Protein AF-A0A2U1NMM9-F1 (afdb_monomer_lite)

Foldseek 3Di:
DVVLLLVLVVVQVVVVQADLLRGHPVSLVSSQVVCCVVVVDNDDSVNSVVVVVVVVVVLVVVVCLVVVDPPPFWDQDPVLQAIGGDPVSVVVVCVVPVVCVCRRPDRDPCNVSCCVSPVVSVVVVVVVVVLVVVVVVPDQDQDDLVNLLVLLVVLPDDPVVSVVLSVLCVVPVPLVSVLVSDDSVCNVVSSVVVSVVVD

Radius of gyration: 22.59 Å; chains: 1; bounding box: 40×55×58 Å

Organism: Artemisia annua (NCBI:txid35608)

Structure (mmCIF, N/CA/C/O backbone):
data_AF-A0A2U1NMM9-F1
#
_entry.id   AF-A0A2U1NMM9-F1
#
loop_
_atom_site.group_PDB
_atom_site.id
_atom_site.type_symbol
_atom_site.label_atom_id
_atom_site.label_alt_id
_atom_site.label_comp_id
_atom_site.label_asym_id
_atom_site.label_entity_id
_atom_site.label_seq_id
_atom_site.pdbx_PDB_ins_code
_atom_site.Cartn_x
_atom_site.Cartn_y
_atom_site.Cartn_z
_atom_site.occupancy
_atom_site.B_iso_or_equiv
_atom_site.auth_seq_id
_atom_site.auth_comp_id
_atom_site.auth_asym_id
_atom_site.auth_atom_id
_atom_site.pdbx_PDB_model_num
ATOM 1 N N . MET A 1 1 ? -4.379 -3.664 17.155 1.00 87.12 1 MET A N 1
ATOM 2 C CA . MET A 1 1 ? -4.529 -2.438 16.342 1.00 87.12 1 MET A CA 1
ATOM 3 C C . MET A 1 1 ? -4.459 -2.781 14.863 1.00 87.12 1 MET A C 1
ATOM 5 O O . MET A 1 1 ? -5.441 -2.532 14.189 1.00 87.12 1 MET A O 1
ATOM 9 N N . ASP A 1 2 ? -3.388 -3.427 14.391 1.00 90.38 2 ASP A N 1
ATOM 10 C CA . ASP A 1 2 ? -3.210 -3.751 12.960 1.00 90.38 2 ASP A CA 1
ATOM 11 C C . ASP A 1 2 ? -4.286 -4.649 12.372 1.00 90.38 2 ASP A C 1
ATOM 13 O O . ASP A 1 2 ? -4.788 -4.321 11.312 1.00 90.38 2 ASP A O 1
ATOM 17 N N . VAL A 1 3 ? -4.679 -5.717 13.074 1.00 89.81 3 VAL A N 1
ATOM 18 C CA . VAL A 1 3 ? -5.766 -6.615 12.637 1.00 89.81 3 VAL A CA 1
ATOM 19 C C . VAL A 1 3 ? -7.026 -5.811 12.309 1.00 89.81 3 VAL A C 1
ATOM 21 O O . VAL A 1 3 ? -7.570 -5.893 11.215 1.00 89.81 3 VAL A O 1
ATOM 24 N N . GLU A 1 4 ? -7.445 -4.946 13.235 1.00 92.75 4 GLU A N 1
ATOM 25 C CA . GLU A 1 4 ? -8.624 -4.105 13.035 1.00 92.75 4 GLU A CA 1
ATOM 26 C C . GLU A 1 4 ? -8.398 -3.048 11.947 1.00 92.75 4 GLU A C 1
ATOM 28 O O . GLU A 1 4 ? -9.291 -2.772 11.155 1.00 92.75 4 GLU A O 1
ATOM 33 N N . PHE A 1 5 ? -7.198 -2.471 11.857 1.00 94.75 5 PHE A N 1
ATOM 34 C CA . PHE A 1 5 ? -6.887 -1.502 10.810 1.00 94.75 5 PHE A CA 1
ATOM 35 C C . PHE A 1 5 ? -6.931 -2.137 9.412 1.00 94.75 5 PHE A C 1
ATOM 37 O O . PHE A 1 5 ? -7.534 -1.568 8.506 1.00 94.75 5 PHE A O 1
ATOM 44 N N . ILE A 1 6 ? -6.363 -3.332 9.248 1.00 94.00 6 ILE A N 1
ATOM 45 C CA . ILE A 1 6 ? -6.370 -4.099 7.999 1.00 94.00 6 ILE A CA 1
ATOM 46 C C . ILE A 1 6 ? -7.795 -4.504 7.626 1.00 94.00 6 ILE A C 1
ATOM 48 O O . ILE A 1 6 ? -8.209 -4.259 6.493 1.00 94.00 6 ILE A O 1
ATOM 52 N N . ARG A 1 7 ? -8.588 -4.977 8.595 1.00 94.69 7 ARG A N 1
ATOM 53 C CA . ARG A 1 7 ? -10.017 -5.250 8.401 1.00 94.69 7 ARG A CA 1
ATOM 54 C C . ARG A 1 7 ? -10.757 -4.036 7.834 1.00 94.69 7 ARG A C 1
ATOM 56 O O . ARG A 1 7 ? -11.479 -4.157 6.848 1.00 94.69 7 ARG A O 1
ATOM 63 N N . VAL A 1 8 ? -10.577 -2.852 8.425 1.00 95.69 8 VAL A N 1
ATOM 64 C CA . VAL A 1 8 ? -11.260 -1.636 7.949 1.00 95.69 8 VAL A CA 1
ATOM 65 C C . VAL A 1 8 ? -10.715 -1.174 6.589 1.00 95.69 8 VAL A C 1
ATOM 67 O O . VAL A 1 8 ? -11.484 -0.679 5.769 1.00 95.69 8 VAL A O 1
ATOM 70 N N . MET A 1 9 ? -9.429 -1.388 6.292 1.00 94.38 9 MET A N 1
ATOM 71 C CA . MET A 1 9 ? -8.866 -1.129 4.959 1.00 94.38 9 MET A CA 1
ATOM 72 C C . MET A 1 9 ? -9.513 -1.994 3.869 1.00 94.38 9 MET A C 1
ATOM 74 O O . MET A 1 9 ? -9.824 -1.467 2.800 1.00 94.38 9 MET A O 1
ATOM 78 N N . ILE A 1 10 ? -9.739 -3.287 4.130 1.00 93.25 10 ILE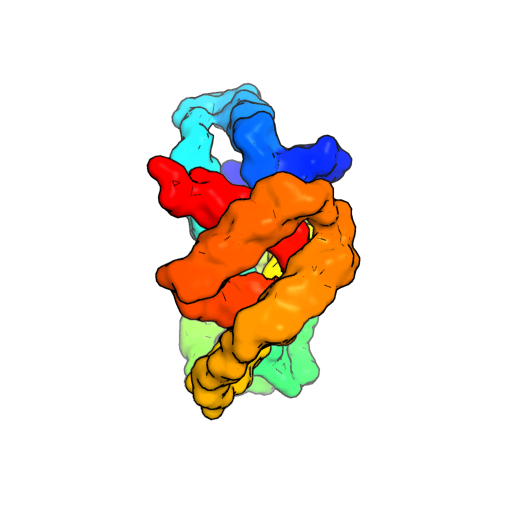 A N 1
ATOM 79 C CA . ILE A 1 10 ? -10.464 -4.185 3.215 1.00 93.25 10 ILE A CA 1
ATOM 80 C C . ILE A 1 10 ? -11.889 -3.664 2.993 1.00 93.25 10 ILE A C 1
ATOM 82 O O . ILE A 1 10 ? -12.291 -3.450 1.854 1.00 93.25 10 ILE A O 1
ATOM 86 N N . LEU A 1 11 ? -12.611 -3.319 4.065 1.00 94.44 11 LEU A N 1
ATOM 87 C CA . LEU A 1 11 ? -13.971 -2.779 3.948 1.00 94.44 11 LEU A CA 1
ATOM 88 C C . LEU A 1 11 ? -14.039 -1.498 3.107 1.00 94.44 11 LEU A C 1
ATOM 90 O O . LEU A 1 11 ? -14.966 -1.320 2.319 1.00 94.44 11 LEU A O 1
ATOM 94 N N . GLU A 1 12 ? -13.086 -0.579 3.267 1.00 90.88 12 GLU A N 1
ATOM 95 C CA . GLU A 1 12 ? -13.053 0.644 2.460 1.00 90.88 12 GLU A CA 1
ATOM 96 C C . GLU A 1 12 ? -12.640 0.373 1.007 1.00 90.88 12 GLU A C 1
ATOM 98 O O . GLU A 1 12 ? -13.158 1.025 0.098 1.00 90.88 12 GLU A O 1
ATOM 103 N N . LYS A 1 13 ? -11.765 -0.609 0.761 1.00 89.19 13 LYS A N 1
ATOM 104 C CA . LYS A 1 13 ? -11.466 -1.086 -0.596 1.00 89.19 13 LYS A CA 1
ATOM 105 C C . LYS A 1 13 ? -12.730 -1.638 -1.263 1.00 89.19 13 LYS A C 1
ATOM 107 O O . LYS A 1 13 ? -13.015 -1.238 -2.388 1.00 89.19 13 LYS A O 1
ATOM 112 N N . ASP A 1 14 ? -13.496 -2.480 -0.574 1.00 90.06 14 ASP A N 1
ATOM 113 C CA . ASP A 1 14 ? -14.711 -3.111 -1.112 1.00 90.06 14 ASP A CA 1
ATOM 114 C C . ASP A 1 14 ? -15.823 -2.096 -1.403 1.00 90.06 14 ASP A C 1
ATOM 116 O O . ASP A 1 14 ? -16.623 -2.276 -2.319 1.00 90.06 14 ASP A O 1
ATOM 120 N N . LYS A 1 15 ? -15.834 -0.972 -0.679 1.00 87.94 15 LYS A N 1
ATOM 121 C CA . LYS A 1 15 ? -16.697 0.187 -0.966 1.00 87.94 15 LYS A CA 1
ATOM 122 C C . LYS A 1 15 ? -16.221 1.041 -2.149 1.00 87.94 15 LYS A C 1
ATOM 124 O O . LYS A 1 15 ? -16.856 2.044 -2.457 1.00 87.94 15 LYS A O 1
ATOM 129 N N . GLY A 1 16 ? -15.096 0.705 -2.781 1.00 79.25 16 GLY A N 1
ATOM 130 C CA . GLY A 1 16 ? -14.511 1.481 -3.877 1.00 79.25 16 GLY A CA 1
ATOM 131 C C . GLY A 1 16 ? -13.728 2.719 -3.427 1.00 79.25 16 GLY A C 1
ATOM 132 O O . GLY A 1 16 ? -13.307 3.518 -4.259 1.00 79.25 16 GLY A O 1
ATOM 133 N N . ASN A 1 17 ? -13.457 2.878 -2.128 1.00 80.94 17 ASN A N 1
ATOM 134 C CA . ASN A 1 17 ? -12.704 4.019 -1.593 1.00 80.94 17 ASN A CA 1
ATOM 135 C C . ASN A 1 17 ? -11.179 3.842 -1.707 1.00 80.94 17 ASN A C 1
ATOM 137 O O . ASN A 1 17 ? -10.405 4.505 -1.006 1.00 80.94 17 ASN A O 1
ATOM 141 N N . ARG A 1 18 ? -10.734 2.967 -2.611 1.00 79.81 18 ARG A N 1
ATOM 142 C CA . ARG A 1 18 ? -9.335 2.780 -2.979 1.00 79.81 18 ARG A CA 1
ATOM 143 C C . ARG A 1 18 ? -9.184 2.892 -4.493 1.00 79.81 18 ARG A C 1
ATOM 145 O O . ARG A 1 18 ? -9.629 2.020 -5.229 1.00 79.81 18 ARG A O 1
ATOM 152 N N . ILE A 1 19 ? -8.532 3.962 -4.936 1.00 65.31 19 ILE A N 1
ATOM 153 C CA . ILE A 1 19 ? -8.370 4.332 -6.344 1.00 65.31 19 ILE A CA 1
ATOM 154 C C . ILE A 1 19 ? -6.876 4.307 -6.668 1.00 65.31 19 ILE A C 1
ATOM 156 O O . ILE A 1 19 ? -6.080 4.880 -5.924 1.00 65.31 19 ILE A O 1
ATOM 160 N N . CYS A 1 20 ? -6.488 3.617 -7.744 1.00 65.38 20 CYS A N 1
ATOM 161 C CA . CYS A 1 20 ? -5.090 3.501 -8.190 1.00 65.38 20 CYS A CA 1
ATOM 162 C C . CYS A 1 20 ? -4.118 3.129 -7.050 1.00 65.38 20 CYS A C 1
ATOM 164 O O . CYS A 1 20 ? -3.088 3.767 -6.843 1.00 65.38 20 CYS A O 1
ATOM 166 N N . GLY A 1 21 ? -4.497 2.141 -6.234 1.00 68.00 21 GLY A N 1
ATOM 167 C CA . GLY A 1 21 ? -3.691 1.670 -5.103 1.00 68.00 21 GLY A CA 1
ATOM 168 C C . GLY A 1 21 ? -3.707 2.563 -3.852 1.00 68.00 21 GLY A C 1
ATOM 169 O O . GLY A 1 21 ? -3.194 2.163 -2.803 1.00 68.00 21 GLY A O 1
ATOM 170 N N . THR A 1 22 ? -4.361 3.728 -3.901 1.00 73.06 22 THR A N 1
ATOM 171 C CA . THR A 1 22 ? -4.385 4.719 -2.815 1.00 73.06 22 THR A CA 1
ATOM 172 C C . THR A 1 22 ? -5.777 4.873 -2.204 1.00 73.06 22 THR A C 1
ATOM 174 O O . THR A 1 22 ? -6.786 4.930 -2.901 1.00 73.06 22 THR A O 1
ATOM 177 N N . PHE A 1 23 ? -5.845 4.953 -0.874 1.00 80.56 23 PHE A N 1
ATOM 178 C CA . PHE A 1 23 ? -7.093 5.205 -0.152 1.00 80.56 23 PHE A CA 1
ATOM 179 C C . PHE A 1 23 ? -7.519 6.674 -0.250 1.00 80.56 23 PHE A C 1
ATOM 181 O O . PHE A 1 23 ? -6.707 7.576 -0.030 1.00 80.56 23 PHE A O 1
ATOM 188 N N . THR A 1 24 ? -8.798 6.911 -0.553 1.00 76.00 24 THR A N 1
ATOM 189 C CA . THR A 1 24 ? -9.350 8.258 -0.757 1.00 76.00 24 THR A CA 1
ATOM 190 C C . THR A 1 24 ? -9.419 9.064 0.533 1.00 76.00 24 THR A C 1
ATOM 192 O O . THR A 1 24 ? -9.260 8.554 1.649 1.00 76.00 24 THR A O 1
ATOM 195 N N . SER A 1 25 ? -9.721 10.359 0.393 1.00 79.62 25 SER A N 1
ATOM 196 C CA . SER A 1 25 ? -9.847 11.209 1.564 1.00 79.62 25 SER 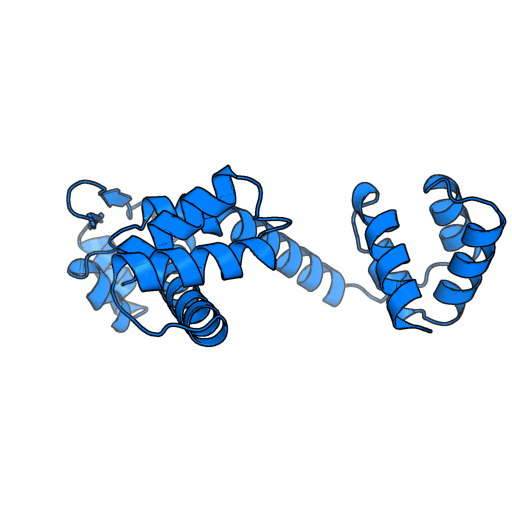A CA 1
ATOM 197 C C . SER A 1 25 ? -10.951 10.765 2.524 1.00 79.62 25 SER A C 1
ATOM 199 O O . SER A 1 25 ? -10.744 10.808 3.742 1.00 79.62 25 SER A O 1
ATOM 201 N N . GLN A 1 26 ? -12.062 10.295 1.952 1.00 80.81 26 GLN A N 1
ATOM 202 C CA . GLN A 1 26 ? -13.203 9.726 2.658 1.00 80.81 26 GLN A CA 1
ATOM 203 C C . GLN A 1 26 ? -12.835 8.418 3.361 1.00 80.81 26 GLN A C 1
ATOM 205 O O . GLN A 1 26 ? -13.184 8.243 4.525 1.00 80.81 26 GLN A O 1
ATOM 210 N N . ALA A 1 27 ? -12.066 7.547 2.699 1.00 87.06 27 ALA A N 1
ATOM 211 C CA . ALA A 1 27 ? -11.626 6.276 3.270 1.00 87.06 27 ALA A CA 1
ATOM 212 C C . ALA A 1 27 ? -10.945 6.478 4.629 1.00 87.06 27 ALA A C 1
ATOM 214 O O . ALA A 1 27 ? -11.290 5.843 5.619 1.00 87.06 27 ALA A O 1
ATOM 215 N N . TYR A 1 28 ? -9.988 7.408 4.700 1.00 90.19 28 TYR A N 1
ATOM 216 C CA . TYR A 1 28 ? -9.269 7.681 5.946 1.00 90.19 28 TYR A CA 1
ATOM 217 C C . TYR A 1 28 ? -10.158 8.305 7.023 1.00 90.19 28 TYR A C 1
ATOM 219 O O . TYR A 1 28 ? -9.914 8.060 8.201 1.00 90.19 28 TYR A O 1
ATOM 227 N N . ALA A 1 29 ? -11.156 9.113 6.651 1.00 89.38 29 ALA A N 1
ATOM 228 C CA . ALA A 1 29 ? -12.113 9.647 7.617 1.00 89.38 29 ALA A CA 1
ATOM 229 C C . ALA A 1 29 ? -12.922 8.503 8.251 1.00 89.38 29 ALA A C 1
ATOM 231 O O . ALA A 1 29 ? -12.939 8.382 9.476 1.00 89.38 29 ALA A O 1
ATOM 232 N N . ASN A 1 30 ? -13.457 7.606 7.416 1.00 94.44 30 ASN A N 1
ATOM 233 C CA . ASN A 1 30 ? -14.188 6.413 7.846 1.00 94.44 30 ASN A CA 1
ATOM 234 C C . ASN A 1 30 ? -13.315 5.499 8.721 1.00 94.44 30 ASN A C 1
ATOM 236 O O . ASN A 1 30 ? -13.743 5.052 9.781 1.00 94.44 30 ASN A O 1
ATOM 240 N N . MET A 1 31 ? -12.065 5.255 8.310 1.00 97.06 31 MET A N 1
ATOM 241 C CA . MET A 1 31 ? -11.116 4.435 9.068 1.00 97.06 31 MET A CA 1
ATOM 242 C C . MET A 1 31 ? -10.822 5.015 10.451 1.00 97.06 31 MET A C 1
ATOM 244 O O . MET A 1 31 ? -10.798 4.279 11.434 1.00 97.06 31 MET A O 1
ATOM 248 N N . VAL A 1 32 ? -10.587 6.328 10.543 1.00 97.06 32 VAL A N 1
ATOM 249 C CA . VAL A 1 32 ? -10.320 6.998 11.824 1.00 97.06 32 VAL A CA 1
ATOM 250 C C . VAL A 1 32 ? -11.529 6.896 12.746 1.00 97.06 32 VAL A C 1
ATOM 252 O O . VAL A 1 32 ? -11.363 6.576 13.924 1.00 97.06 32 VAL A O 1
ATOM 255 N N . GLU A 1 33 ? -12.725 7.161 12.225 1.00 96.88 33 GLU A N 1
ATOM 256 C CA . GLU A 1 33 ? -13.965 7.068 12.991 1.00 96.88 33 GLU A CA 1
ATOM 257 C C . GLU A 1 33 ? -14.178 5.648 13.526 1.00 96.88 33 GLU A C 1
ATOM 259 O O . GLU A 1 33 ? -14.323 5.461 14.736 1.00 96.88 33 GLU A O 1
ATOM 264 N N . GLU A 1 34 ? -14.104 4.645 12.650 1.00 96.62 34 GLU A N 1
ATOM 265 C CA . GLU A 1 34 ? -14.340 3.247 13.007 1.00 96.62 34 GLU A CA 1
ATOM 266 C C . GLU A 1 34 ? -13.299 2.730 14.005 1.00 96.62 34 GLU A C 1
ATOM 268 O O . GLU A 1 34 ? -13.651 2.136 15.025 1.00 96.62 34 GLU A O 1
ATOM 273 N N . LEU A 1 35 ? -12.012 3.016 13.790 1.00 96.62 35 LEU A N 1
ATOM 274 C CA . LEU A 1 35 ? -10.960 2.570 14.703 1.00 96.62 35 LEU A CA 1
ATOM 275 C C . LEU A 1 35 ? -11.058 3.243 16.071 1.00 96.62 35 LEU A C 1
ATOM 277 O O . LEU A 1 35 ? -10.856 2.585 17.092 1.00 96.62 35 LEU A O 1
ATOM 281 N N . ASN A 1 36 ? -11.396 4.531 16.126 1.00 97.12 36 ASN A N 1
ATOM 282 C CA . ASN A 1 36 ? -11.609 5.215 17.400 1.00 97.12 36 ASN A CA 1
ATOM 283 C C . ASN A 1 36 ? -12.855 4.684 18.118 1.00 97.12 36 ASN A C 1
ATOM 285 O O . ASN A 1 36 ? -12.840 4.521 19.341 1.00 97.12 36 ASN A O 1
ATOM 289 N N . ARG A 1 37 ? -13.911 4.349 17.369 1.00 96.31 37 ARG A N 1
ATOM 290 C CA . ARG A 1 37 ? -15.143 3.755 17.897 1.00 96.31 37 ARG A CA 1
ATOM 291 C C . ARG A 1 37 ? -14.897 2.368 18.488 1.00 96.31 37 ARG A C 1
ATOM 293 O O . ARG A 1 37 ? -15.362 2.113 19.605 1.00 96.31 37 ARG A O 1
ATOM 300 N N . THR A 1 38 ? -14.171 1.510 17.774 1.00 95.81 38 THR A N 1
ATOM 301 C CA . THR A 1 38 ? -13.943 0.103 18.137 1.00 95.81 38 THR A CA 1
ATOM 302 C C . THR A 1 38 ? -12.823 -0.053 19.161 1.00 95.81 38 THR A C 1
ATOM 304 O O . THR A 1 38 ? -13.010 -0.715 20.178 1.00 95.81 38 THR A O 1
ATOM 307 N N . LEU A 1 39 ? -11.677 0.603 18.953 1.00 94.06 39 LEU A N 1
ATOM 308 C CA . LEU A 1 39 ? -10.499 0.464 19.819 1.00 94.06 39 LEU A CA 1
ATOM 309 C C . LEU A 1 39 ? -10.495 1.439 21.005 1.00 94.06 39 LEU A C 1
ATOM 311 O O . LEU A 1 39 ? -9.618 1.347 21.860 1.00 94.06 39 LEU A O 1
ATOM 315 N N . LYS A 1 40 ? -11.447 2.384 21.056 1.00 94.19 40 LYS A N 1
ATOM 316 C CA . LYS A 1 40 ? -11.521 3.454 22.072 1.00 94.19 40 LYS A CA 1
ATOM 317 C C . LYS A 1 40 ? -10.238 4.293 22.152 1.00 94.19 40 LYS A C 1
ATOM 319 O O . LYS A 1 40 ? -9.838 4.748 23.222 1.00 94.19 40 LYS A O 1
ATOM 324 N N . LEU A 1 41 ? -9.599 4.506 21.003 1.00 93.12 41 LEU A N 1
ATOM 325 C CA . LEU A 1 41 ? -8.382 5.305 20.862 1.00 93.12 41 LEU A CA 1
ATOM 326 C C . LEU A 1 41 ? -8.691 6.718 20.347 1.00 93.12 41 LEU A C 1
ATOM 328 O O . LEU A 1 41 ? -9.815 7.036 19.964 1.00 93.12 41 LEU A O 1
ATOM 332 N N . LYS A 1 42 ? -7.667 7.579 20.349 1.00 94.69 42 LYS A N 1
ATOM 333 C CA . LYS A 1 42 ? -7.685 8.917 19.735 1.00 94.69 42 LYS A CA 1
ATOM 334 C C . LYS A 1 42 ? -6.710 8.968 18.559 1.00 94.69 42 LYS A C 1
ATOM 336 O O . LYS A 1 42 ? -5.696 9.665 18.577 1.00 94.69 42 LYS A O 1
ATOM 341 N N . LEU A 1 43 ? -6.980 8.150 17.551 1.00 95.25 43 LEU A N 1
ATOM 342 C CA . LEU A 1 43 ? -6.218 8.091 16.314 1.00 95.25 43 LEU A CA 1
ATOM 343 C C . LEU A 1 43 ? -6.564 9.281 15.424 1.00 95.25 43 LEU A C 1
ATOM 345 O O . LEU A 1 43 ? -7.695 9.759 15.388 1.00 95.25 43 LEU A O 1
ATOM 349 N N . SER A 1 44 ? -5.554 9.741 14.698 1.00 95.00 44 SER A N 1
ATOM 350 C CA . SER A 1 44 ? -5.672 10.763 13.671 1.00 95.00 44 SER A CA 1
ATOM 351 C C . SER A 1 44 ? -5.338 10.129 12.328 1.00 95.00 44 SER A C 1
ATOM 353 O O . SER A 1 44 ? -4.706 9.071 12.267 1.00 95.00 44 SER A O 1
ATOM 355 N N . ARG A 1 45 ? -5.676 10.819 11.239 1.00 91.88 45 ARG A N 1
ATOM 356 C CA . ARG A 1 45 ? -5.254 10.424 9.892 1.00 91.88 45 ARG A CA 1
ATOM 357 C C . ARG A 1 45 ? -3.745 10.176 9.804 1.00 91.88 45 ARG A C 1
ATOM 359 O O . ARG A 1 45 ? -3.326 9.175 9.234 1.00 91.88 45 ARG A O 1
ATOM 366 N N . LYS A 1 46 ? -2.938 11.057 10.407 1.00 91.56 46 LYS A N 1
ATOM 367 C CA . LYS A 1 46 ? -1.472 10.949 10.415 1.00 91.56 46 LYS A CA 1
ATOM 368 C C . LYS A 1 46 ? -1.002 9.678 11.124 1.00 91.56 46 LYS A C 1
ATOM 370 O O . LYS A 1 46 ? -0.076 9.028 10.653 1.00 91.56 46 LYS A O 1
ATOM 375 N N . HIS A 1 47 ? -1.665 9.287 12.216 1.00 93.88 47 HIS A N 1
ATOM 376 C CA . HIS A 1 47 ? -1.368 8.020 12.892 1.00 93.88 47 HIS A CA 1
ATOM 377 C C . HIS A 1 47 ? -1.605 6.821 11.964 1.00 93.88 47 HIS A C 1
ATOM 379 O O . HIS A 1 47 ? -0.759 5.932 11.902 1.00 93.88 47 HIS A O 1
ATOM 385 N N . LEU A 1 48 ? -2.707 6.824 11.204 1.00 93.69 48 LEU A N 1
ATOM 386 C CA . LEU A 1 48 ? -3.006 5.749 10.254 1.00 93.69 48 LEU A CA 1
ATOM 387 C C . LEU A 1 48 ? -2.024 5.713 9.085 1.00 93.69 48 LEU A C 1
ATOM 389 O O . LEU A 1 48 ? -1.557 4.639 8.730 1.00 93.69 48 LEU A O 1
ATOM 393 N N . GLN A 1 49 ? -1.668 6.865 8.515 1.00 87.38 49 GLN A N 1
ATOM 394 C CA . GLN A 1 49 ? -0.690 6.945 7.423 1.00 87.38 49 GLN A CA 1
ATOM 395 C C . GLN A 1 49 ? 0.685 6.424 7.851 1.00 87.38 49 GLN A C 1
ATOM 397 O O . GLN A 1 49 ? 1.270 5.597 7.156 1.00 87.38 49 GLN A O 1
ATOM 402 N N . ASN A 1 50 ? 1.164 6.844 9.026 1.00 90.38 50 ASN A N 1
ATOM 403 C CA . ASN A 1 50 ? 2.423 6.348 9.576 1.00 90.38 50 ASN A CA 1
ATOM 404 C C . ASN A 1 50 ? 2.365 4.834 9.801 1.00 90.38 50 ASN A C 1
ATOM 406 O O . ASN A 1 50 ? 3.291 4.118 9.426 1.00 90.38 50 ASN A O 1
ATOM 410 N N . ARG A 1 51 ? 1.261 4.330 10.371 1.00 93.44 51 ARG A N 1
ATOM 411 C CA . ARG A 1 51 ? 1.116 2.893 10.604 1.00 93.44 51 ARG A CA 1
ATOM 412 C C . ARG A 1 51 ? 1.040 2.097 9.307 1.00 93.44 51 ARG A C 1
ATOM 414 O O . ARG A 1 51 ? 1.638 1.030 9.226 1.00 93.44 51 ARG A O 1
ATOM 421 N N . LEU A 1 52 ? 0.339 2.617 8.302 1.00 90.88 52 LEU A N 1
ATOM 422 C CA . LEU A 1 52 ? 0.263 2.013 6.978 1.00 90.88 52 LEU A CA 1
ATOM 423 C C . LEU A 1 52 ? 1.651 1.910 6.336 1.00 90.88 52 LEU A C 1
ATOM 425 O O . LEU A 1 52 ? 1.945 0.889 5.723 1.00 90.88 52 LEU A O 1
ATOM 429 N N . GLY A 1 53 ? 2.508 2.922 6.514 1.00 87.12 53 GLY A N 1
ATOM 430 C CA . GLY A 1 53 ? 3.915 2.866 6.108 1.00 87.12 53 GLY A CA 1
ATOM 431 C C . GLY A 1 53 ? 4.633 1.662 6.719 1.00 87.12 53 GLY A C 1
ATOM 432 O O . GLY A 1 53 ? 5.118 0.805 5.987 1.00 87.12 53 GLY A O 1
ATOM 433 N N . THR A 1 54 ? 4.580 1.522 8.047 1.00 87.12 54 THR A N 1
ATOM 434 C CA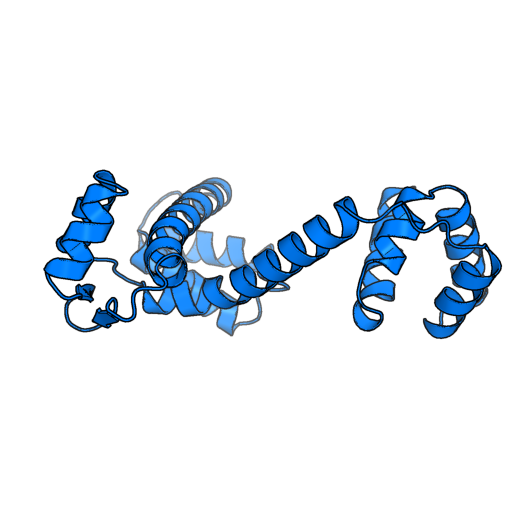 . THR A 1 54 ? 5.182 0.377 8.755 1.00 87.12 54 THR A CA 1
ATOM 435 C C . THR A 1 54 ? 4.610 -0.972 8.305 1.00 87.12 54 THR A C 1
ATOM 437 O O . THR A 1 54 ? 5.352 -1.935 8.135 1.00 87.12 54 THR A O 1
ATOM 440 N N . ILE A 1 55 ? 3.292 -1.064 8.095 1.00 88.69 55 ILE A N 1
ATOM 441 C CA . ILE A 1 55 ? 2.642 -2.292 7.608 1.00 88.69 55 ILE A CA 1
ATOM 442 C C . ILE A 1 55 ? 3.162 -2.656 6.211 1.00 88.69 55 ILE A C 1
ATOM 444 O O . ILE A 1 55 ? 3.501 -3.813 5.971 1.00 88.69 55 ILE A O 1
ATOM 448 N N . LYS A 1 56 ? 3.261 -1.678 5.302 1.00 84.88 56 LYS A N 1
ATOM 449 C CA . LYS A 1 56 ? 3.788 -1.890 3.948 1.00 84.88 56 LYS A CA 1
ATOM 450 C C . LYS A 1 56 ? 5.259 -2.293 3.960 1.00 84.88 56 LYS A C 1
ATOM 452 O O . LYS A 1 56 ? 5.623 -3.177 3.198 1.00 84.88 56 LYS A O 1
ATOM 457 N N . GLU A 1 57 ? 6.083 -1.692 4.814 1.00 83.75 57 GLU A N 1
ATOM 458 C CA . GLU A 1 57 ? 7.497 -2.059 4.978 1.00 83.75 57 GLU A CA 1
ATOM 459 C C . GLU A 1 57 ? 7.654 -3.499 5.480 1.00 83.75 57 GLU A C 1
ATOM 461 O O . GLU A 1 57 ? 8.406 -4.281 4.902 1.00 83.75 57 GLU A O 1
ATOM 466 N N . HIS A 1 58 ? 6.894 -3.895 6.504 1.00 81.06 58 HIS A N 1
ATOM 467 C CA . HIS A 1 58 ? 6.917 -5.271 7.002 1.00 81.06 58 HIS A CA 1
ATOM 468 C C . HIS A 1 58 ? 6.413 -6.276 5.967 1.00 81.06 58 HIS A C 1
ATOM 470 O O . HIS A 1 58 ? 7.059 -7.303 5.753 1.00 81.06 58 HIS A O 1
ATOM 476 N N . PHE A 1 59 ? 5.290 -5.980 5.305 1.00 83.44 59 PHE A N 1
ATOM 477 C CA . PHE A 1 59 ? 4.803 -6.804 4.203 1.00 83.44 59 PHE A CA 1
ATOM 478 C C . PHE A 1 59 ? 5.848 -6.889 3.095 1.00 83.44 59 PHE A C 1
ATOM 480 O O . PHE A 1 59 ? 6.035 -7.957 2.524 1.00 83.44 59 PHE A O 1
ATOM 487 N N . ALA A 1 60 ? 6.563 -5.795 2.823 1.00 78.62 60 ALA A N 1
ATOM 488 C CA . ALA A 1 60 ? 7.553 -5.765 1.771 1.00 78.62 60 ALA A CA 1
ATOM 489 C C . ALA A 1 60 ? 8.725 -6.706 2.042 1.00 78.62 60 ALA A C 1
ATOM 491 O O . ALA A 1 60 ? 9.071 -7.482 1.156 1.00 78.62 60 ALA A O 1
ATOM 492 N N . LEU A 1 61 ? 9.256 -6.689 3.267 1.00 76.81 61 LEU A N 1
ATOM 493 C CA . LEU A 1 61 ? 10.298 -7.613 3.715 1.00 76.81 61 LEU A CA 1
ATOM 494 C C . LEU A 1 61 ? 9.852 -9.071 3.586 1.00 76.81 61 LEU A C 1
ATOM 496 O O . LEU A 1 61 ? 10.600 -9.894 3.070 1.00 76.81 61 LEU A O 1
ATOM 500 N N . CYS A 1 62 ? 8.620 -9.382 3.999 1.00 74.12 62 CYS A N 1
ATOM 501 C CA . CYS A 1 62 ? 8.068 -10.728 3.850 1.00 74.12 62 CYS A CA 1
ATOM 502 C C . CYS A 1 62 ? 7.962 -11.099 2.367 1.00 74.12 62 CYS A C 1
ATOM 504 O O . CYS A 1 62 ? 8.521 -12.094 1.923 1.00 74.12 62 CYS A O 1
ATOM 506 N N . TYR A 1 63 ? 7.267 -10.276 1.583 1.00 75.69 63 TYR A N 1
ATOM 507 C CA . TYR A 1 63 ? 6.989 -10.494 0.165 1.00 75.69 63 TYR A CA 1
ATOM 508 C C . TYR A 1 63 ? 8.258 -10.606 -0.690 1.00 75.69 63 TYR A C 1
ATOM 510 O O . TYR A 1 63 ? 8.302 -11.419 -1.610 1.00 75.69 63 TYR A O 1
ATOM 518 N N . ASP A 1 64 ? 9.306 -9.848 -0.370 1.00 71.81 64 ASP A N 1
ATOM 519 C CA . ASP A 1 64 ? 10.598 -9.942 -1.052 1.00 71.81 64 ASP A CA 1
ATOM 520 C C . ASP A 1 64 ? 11.337 -11.230 -0.698 1.00 71.81 64 ASP A C 1
ATOM 522 O O . ASP A 1 64 ? 11.992 -11.793 -1.568 1.00 71.81 64 ASP A O 1
ATOM 526 N N . VAL A 1 65 ? 11.184 -11.763 0.519 1.00 66.75 65 VAL A N 1
ATOM 527 C CA . VAL A 1 65 ? 11.651 -13.124 0.835 1.00 66.75 65 VAL A CA 1
ATOM 528 C C . VAL A 1 65 ? 10.914 -14.155 -0.033 1.00 66.75 65 VAL A C 1
ATOM 530 O O . VAL A 1 65 ? 11.562 -15.041 -0.590 1.00 66.75 65 VAL A O 1
ATOM 533 N N . PHE A 1 66 ? 9.600 -13.992 -0.242 1.00 64.88 66 PHE A N 1
ATOM 534 C CA . PHE A 1 66 ? 8.786 -14.880 -1.091 1.00 64.88 66 PHE A CA 1
ATOM 535 C C . PHE A 1 66 ? 9.083 -14.773 -2.599 1.00 64.88 66 PHE A C 1
ATOM 537 O O . PHE A 1 66 ? 8.886 -15.746 -3.322 1.00 64.88 66 PHE A O 1
ATOM 544 N N . ARG A 1 67 ? 9.511 -13.606 -3.104 1.00 61.41 67 ARG A N 1
ATOM 545 C CA . ARG A 1 67 ? 9.768 -13.369 -4.543 1.00 61.41 67 ARG A CA 1
ATOM 546 C C . ARG A 1 67 ? 11.238 -13.369 -4.944 1.00 61.41 67 ARG A C 1
ATOM 548 O O . ARG A 1 67 ? 11.557 -13.710 -6.079 1.00 61.41 67 ARG A O 1
ATOM 555 N N . GLY A 1 68 ? 12.109 -12.893 -4.062 1.00 51.25 68 GLY A N 1
ATOM 556 C CA . GLY A 1 68 ? 13.544 -12.735 -4.296 1.00 51.25 68 GLY A CA 1
ATOM 557 C C . GLY A 1 68 ? 14.307 -14.050 -4.208 1.00 51.25 68 GLY A C 1
ATOM 558 O O . GLY A 1 68 ? 15.452 -14.127 -4.646 1.00 51.25 68 GLY A O 1
ATOM 559 N N . THR A 1 69 ? 13.669 -15.100 -3.697 1.00 48.69 69 THR A N 1
ATOM 560 C CA . THR A 1 69 ? 14.196 -16.449 -3.777 1.00 48.69 69 THR A CA 1
ATOM 561 C C . THR A 1 69 ? 13.582 -17.150 -4.985 1.00 48.69 69 THR A C 1
ATOM 563 O O . THR A 1 69 ? 12.464 -17.645 -4.974 1.00 48.69 69 THR A O 1
ATOM 566 N N . THR A 1 70 ? 14.377 -17.293 -6.037 1.00 44.41 70 THR A N 1
ATOM 567 C CA . THR A 1 70 ? 14.233 -18.338 -7.066 1.00 44.41 70 THR A CA 1
ATOM 568 C C . THR A 1 70 ? 14.315 -19.767 -6.491 1.00 44.41 70 THR A C 1
ATOM 570 O O . THR A 1 70 ? 14.422 -20.732 -7.243 1.00 44.41 70 THR A O 1
ATOM 573 N N . LEU A 1 71 ? 14.258 -19.925 -5.164 1.00 52.09 71 LEU A N 1
ATOM 574 C CA . LEU A 1 71 ? 14.134 -21.195 -4.470 1.00 52.09 71 LEU A CA 1
ATOM 575 C C . LEU A 1 71 ? 12.649 -21.558 -4.457 1.00 52.09 71 LEU A C 1
ATOM 577 O O . LEU A 1 71 ? 11.878 -21.092 -3.620 1.00 52.09 71 LEU A O 1
ATOM 581 N N . SER A 1 72 ? 12.248 -22.402 -5.404 1.00 56.00 72 SER A N 1
ATOM 582 C CA . SER A 1 72 ? 11.046 -23.221 -5.275 1.00 56.00 72 SER A CA 1
ATOM 583 C C . SER A 1 72 ? 11.129 -23.985 -3.948 1.00 56.00 72 SER A C 1
ATOM 585 O O . SER A 1 72 ? 11.841 -24.983 -3.864 1.00 56.00 72 SER A O 1
ATOM 587 N N . GLY A 1 73 ? 10.498 -23.480 -2.890 1.00 65.56 73 GLY A N 1
ATOM 588 C CA . GLY A 1 73 ? 10.658 -24.079 -1.564 1.00 65.56 73 GLY A CA 1
ATOM 589 C C . GLY A 1 73 ? 10.004 -23.335 -0.409 1.00 65.56 73 GLY A C 1
ATOM 590 O O . GLY A 1 73 ? 9.784 -23.958 0.619 1.00 65.56 73 GLY A O 1
ATOM 591 N N . PHE A 1 74 ? 9.660 -22.052 -0.561 1.00 73.69 74 PHE A N 1
ATOM 592 C CA . PHE A 1 74 ? 8.887 -21.322 0.447 1.00 73.69 74 PHE A CA 1
ATOM 593 C C . PHE A 1 74 ? 7.391 -21.329 0.119 1.00 73.69 74 PHE A C 1
ATOM 595 O O . PHE A 1 74 ? 6.986 -20.960 -0.985 1.00 73.69 74 PHE A O 1
ATOM 602 N N . SER A 1 75 ? 6.563 -21.683 1.099 1.00 75.50 75 SER A N 1
ATOM 603 C CA . SER A 1 75 ? 5.105 -21.583 1.036 1.00 75.50 75 SER A CA 1
ATOM 604 C C . SER A 1 75 ? 4.545 -20.916 2.286 1.00 75.50 75 SER A C 1
ATOM 606 O O . SER A 1 75 ? 4.971 -21.194 3.404 1.00 75.50 75 SER A O 1
ATOM 608 N N . TRP A 1 76 ? 3.563 -20.038 2.098 1.00 81.50 76 TRP A N 1
ATOM 609 C CA . TRP A 1 76 ? 2.759 -19.508 3.195 1.00 81.50 76 TRP A CA 1
ATOM 610 C C . TRP A 1 76 ? 1.766 -20.574 3.674 1.00 81.50 76 TRP A C 1
ATOM 612 O O . TRP A 1 76 ? 1.027 -21.121 2.853 1.00 81.50 76 TRP A O 1
ATOM 622 N N . ASN A 1 77 ? 1.730 -20.850 4.982 1.00 80.88 77 ASN A N 1
ATOM 623 C CA . ASN A 1 77 ? 0.713 -21.709 5.582 1.00 80.88 77 ASN A CA 1
ATOM 624 C C . ASN A 1 77 ? -0.334 -20.855 6.329 1.00 80.88 77 ASN A C 1
ATOM 626 O O . ASN A 1 77 ? -0.032 -20.312 7.395 1.00 80.88 77 ASN A O 1
ATOM 630 N N . PRO A 1 78 ? -1.583 -20.773 5.827 1.00 76.44 78 PRO A N 1
ATOM 631 C CA . PRO A 1 78 ? -2.632 -19.951 6.433 1.00 76.44 78 PRO A CA 1
ATOM 632 C C . PRO A 1 78 ? -3.165 -20.511 7.763 1.00 76.44 78 PRO A C 1
ATOM 634 O O . PRO A 1 78 ? -3.847 -19.799 8.490 1.00 76.44 78 PRO A O 1
ATOM 637 N N . ILE A 1 79 ? -2.882 -21.778 8.098 1.00 80.38 79 ILE A N 1
ATOM 638 C CA . ILE A 1 79 ? -3.311 -22.399 9.362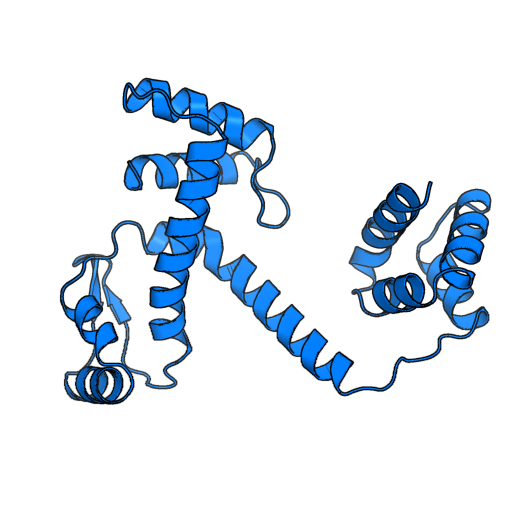 1.00 80.38 79 ILE A CA 1
ATOM 639 C C . ILE A 1 79 ? -2.344 -22.042 10.489 1.00 80.38 79 ILE A C 1
ATOM 641 O O . ILE A 1 79 ? -2.770 -21.713 11.594 1.00 80.38 79 ILE A O 1
ATOM 645 N N . THR A 1 80 ? -1.042 -22.144 10.228 1.00 80.50 80 THR A N 1
ATOM 646 C CA . THR A 1 80 ? -0.004 -21.842 11.223 1.00 80.50 80 THR A CA 1
ATOM 647 C C . THR A 1 80 ? 0.379 -20.363 11.233 1.00 80.50 80 THR A C 1
ATOM 649 O O . THR A 1 80 ? 1.047 -19.923 12.164 1.00 80.50 80 THR A O 1
ATOM 652 N N . GLU A 1 81 ? -0.057 -19.599 10.226 1.00 81.62 81 GLU A N 1
ATOM 653 C CA . GLU A 1 81 ? 0.361 -18.222 9.952 1.00 81.62 81 GLU A CA 1
ATOM 654 C C . GLU A 1 81 ? 1.890 -18.074 9.833 1.00 81.62 81 GLU A C 1
ATOM 656 O O . GLU A 1 81 ? 2.461 -17.040 10.202 1.00 81.62 81 GLU A O 1
ATOM 661 N N . LEU A 1 82 ? 2.564 -19.115 9.334 1.00 81.75 82 LEU A N 1
ATOM 662 C CA . LEU A 1 82 ? 4.018 -19.181 9.215 1.00 81.75 82 LEU A CA 1
ATOM 663 C C . LEU A 1 82 ? 4.472 -19.407 7.776 1.00 81.75 82 LEU A C 1
ATOM 665 O O . LEU A 1 82 ? 3.742 -19.897 6.912 1.00 81.75 82 LEU A O 1
ATOM 669 N N . ILE A 1 83 ? 5.737 -19.060 7.549 1.00 79.00 83 ILE A N 1
ATOM 670 C CA . ILE A 1 83 ? 6.457 -19.433 6.340 1.00 79.00 83 ILE A CA 1
ATOM 671 C C . ILE A 1 83 ? 7.006 -20.846 6.532 1.00 79.00 83 ILE A C 1
ATOM 673 O O . ILE A 1 83 ? 7.790 -21.101 7.446 1.00 79.00 83 ILE A O 1
ATOM 677 N N . GLU A 1 84 ? 6.619 -21.752 5.646 1.00 80.19 84 GLU A N 1
ATOM 678 C CA . GLU A 1 84 ? 7.117 -23.121 5.604 1.00 80.19 84 GLU A CA 1
ATOM 679 C C . GLU A 1 84 ? 8.104 -23.279 4.453 1.00 80.19 84 GLU A C 1
ATOM 681 O O . GLU A 1 84 ? 7.884 -22.765 3.356 1.00 80.19 84 GLU A O 1
ATOM 686 N N . ALA A 1 85 ? 9.211 -23.965 4.725 1.00 82.31 85 ALA A N 1
ATOM 687 C CA . ALA A 1 85 ? 10.195 -24.362 3.729 1.00 82.31 85 ALA A CA 1
ATOM 688 C C . ALA A 1 85 ? 11.048 -25.516 4.252 1.00 82.31 85 ALA A C 1
ATOM 690 O O . ALA A 1 85 ? 11.099 -25.759 5.461 1.00 82.31 85 ALA A O 1
ATOM 691 N N . GLU A 1 86 ? 11.743 -26.192 3.339 1.00 83.88 86 GLU A N 1
ATOM 692 C CA . GLU A 1 86 ? 12.758 -27.189 3.682 1.00 83.88 86 GLU A CA 1
ATOM 693 C C . GLU A 1 86 ? 13.888 -26.559 4.517 1.00 83.88 86 GLU A C 1
ATOM 695 O O . GLU A 1 86 ? 14.208 -25.371 4.391 1.00 83.88 86 GLU A O 1
ATOM 700 N N . GLU A 1 87 ? 14.508 -27.348 5.396 1.00 84.50 87 GLU A N 1
ATOM 701 C CA . GLU A 1 87 ? 15.541 -26.844 6.309 1.00 84.50 87 GLU A CA 1
ATOM 702 C C . GLU A 1 87 ? 16.767 -26.340 5.534 1.00 84.50 87 GLU A C 1
ATOM 704 O O . GLU A 1 87 ? 17.371 -25.329 5.893 1.00 84.50 87 GLU A O 1
ATOM 709 N N . GLU A 1 88 ? 17.090 -26.995 4.421 1.00 83.69 88 GLU A N 1
ATOM 710 C CA . GLU A 1 88 ? 18.143 -26.629 3.479 1.00 83.69 88 GLU A CA 1
ATOM 711 C C . GLU A 1 88 ? 17.895 -25.244 2.868 1.00 83.69 88 GLU A C 1
ATOM 713 O O . GLU A 1 88 ? 18.816 -24.431 2.750 1.00 83.69 88 GLU A O 1
ATOM 718 N N . VAL A 1 89 ? 16.635 -24.956 2.536 1.00 81.62 89 VAL A N 1
ATOM 719 C CA . VAL A 1 89 ? 16.187 -23.684 1.960 1.00 81.62 89 VAL A CA 1
ATOM 720 C C . VAL A 1 89 ? 16.273 -22.563 3.003 1.00 81.62 89 VAL A C 1
ATOM 722 O O . VAL A 1 89 ? 16.810 -21.488 2.717 1.00 81.62 89 VAL A O 1
ATOM 725 N N . TRP A 1 90 ? 15.852 -22.825 4.246 1.00 84.81 90 TRP A N 1
ATOM 726 C CA . TRP A 1 90 ? 16.046 -21.892 5.361 1.00 84.81 90 TRP A CA 1
ATOM 727 C C . TRP A 1 90 ? 17.520 -21.619 5.654 1.00 84.81 90 TRP A C 1
ATOM 729 O O . TRP A 1 90 ? 17.894 -20.470 5.893 1.00 84.81 90 TRP A O 1
ATOM 739 N N . LYS A 1 91 ? 18.361 -22.655 5.629 1.00 85.12 91 LYS A N 1
ATOM 740 C CA . LYS A 1 91 ? 19.795 -22.531 5.896 1.00 85.12 91 LYS A CA 1
ATOM 741 C C . LYS A 1 91 ? 20.477 -21.631 4.866 1.00 85.12 91 LYS A C 1
ATOM 743 O O . LYS A 1 91 ? 21.202 -20.723 5.263 1.00 85.12 91 LYS A O 1
ATOM 748 N N . ALA A 1 92 ? 20.193 -21.831 3.578 1.00 83.56 92 ALA A N 1
ATOM 749 C CA . ALA A 1 92 ? 20.732 -20.996 2.506 1.00 83.56 92 ALA A CA 1
ATOM 750 C C . ALA A 1 92 ? 20.290 -19.525 2.634 1.00 83.56 92 ALA A C 1
ATOM 752 O O . ALA A 1 92 ? 21.104 -18.615 2.469 1.00 83.56 92 ALA A O 1
ATOM 753 N N . LEU A 1 93 ? 19.018 -19.278 2.978 1.00 79.44 93 LEU A N 1
ATOM 754 C CA . LEU A 1 93 ? 18.505 -17.920 3.180 1.00 79.44 93 LEU A CA 1
ATOM 755 C C . LEU A 1 93 ? 19.157 -17.229 4.385 1.00 79.44 93 LEU A C 1
ATOM 757 O O . LEU A 1 93 ? 19.525 -16.063 4.284 1.00 79.44 93 LEU A O 1
ATOM 761 N N . ILE A 1 94 ? 19.309 -17.928 5.511 1.00 85.00 94 ILE A N 1
ATOM 762 C CA . ILE A 1 94 ? 19.904 -17.369 6.735 1.00 85.00 94 ILE A CA 1
ATOM 763 C C . ILE A 1 94 ? 21.405 -17.116 6.556 1.00 85.00 94 ILE A C 1
ATOM 765 O O . ILE A 1 94 ? 21.925 -16.144 7.097 1.00 85.00 94 ILE A O 1
ATOM 769 N N . GLU A 1 95 ? 22.101 -17.945 5.775 1.00 85.94 95 GLU A N 1
ATOM 770 C CA . GLU A 1 95 ? 23.506 -17.714 5.425 1.00 85.94 95 GLU A CA 1
ATOM 771 C C . GLU A 1 95 ? 23.682 -16.438 4.586 1.00 85.94 95 GLU A C 1
ATOM 773 O O . GLU A 1 95 ? 24.599 -15.657 4.838 1.00 8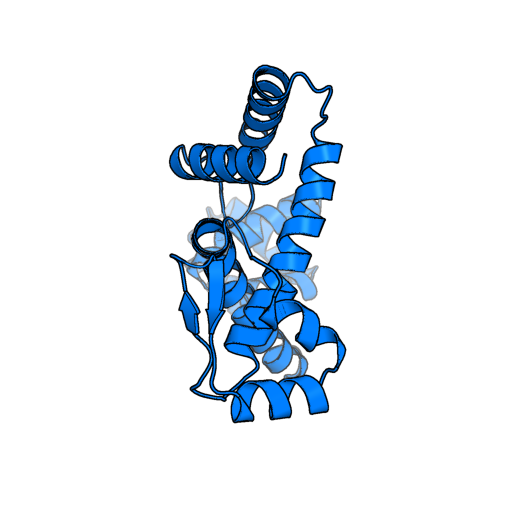5.94 95 GLU A O 1
ATOM 778 N N . ALA A 1 96 ? 22.770 -16.176 3.642 1.00 82.12 96 ALA A N 1
ATOM 779 C CA . ALA A 1 96 ? 22.772 -14.948 2.845 1.00 82.12 96 ALA A CA 1
ATOM 780 C C . ALA A 1 96 ? 22.245 -13.719 3.614 1.00 82.12 96 ALA A C 1
ATOM 782 O O . ALA A 1 96 ? 22.695 -12.597 3.377 1.00 82.12 96 ALA A O 1
ATOM 783 N N . ASN A 1 97 ? 21.282 -13.917 4.517 1.00 78.12 97 ASN A N 1
ATOM 784 C CA . ASN A 1 97 ? 20.648 -12.876 5.319 1.00 78.12 97 ASN A CA 1
ATOM 785 C C . ASN A 1 97 ? 20.297 -13.395 6.731 1.00 78.12 97 ASN A C 1
ATOM 787 O O . ASN A 1 97 ? 19.195 -13.912 6.945 1.00 78.12 97 ASN A O 1
ATOM 791 N N . PRO A 1 98 ? 21.184 -13.207 7.726 1.00 83.56 98 PRO A N 1
ATOM 792 C CA . PRO A 1 98 ? 20.972 -13.710 9.086 1.00 83.56 98 PRO A CA 1
ATOM 793 C C . PRO A 1 98 ? 19.689 -13.202 9.762 1.00 83.56 98 PRO A C 1
ATOM 795 O O . PRO A 1 98 ? 19.080 -13.916 10.566 1.00 83.56 98 PRO A O 1
ATOM 798 N N . GLU A 1 99 ? 19.234 -11.994 9.414 1.00 78.56 99 GLU A N 1
ATOM 799 C CA . GLU A 1 99 ? 18.006 -11.401 9.960 1.00 78.56 99 GLU A CA 1
ATOM 800 C C . GLU A 1 99 ? 16.743 -12.144 9.508 1.00 78.56 99 GLU A C 1
ATOM 802 O O . GLU A 1 99 ? 15.715 -12.078 10.182 1.00 78.56 99 GLU A O 1
ATOM 807 N N . ALA A 1 100 ? 16.813 -12.918 8.419 1.00 78.75 100 ALA A N 1
ATOM 808 C CA . ALA A 1 100 ? 15.684 -13.700 7.925 1.00 78.75 100 ALA A CA 1
ATOM 809 C C . ALA A 1 100 ? 15.283 -14.849 8.867 1.00 78.75 100 ALA A C 1
ATOM 811 O O . ALA A 1 100 ? 14.158 -15.342 8.784 1.00 78.75 100 ALA A O 1
ATOM 812 N N . SER A 1 101 ? 16.161 -15.241 9.798 1.00 83.69 101 SER A N 1
ATOM 813 C CA . SER A 1 101 ? 15.883 -16.277 10.804 1.00 83.69 101 SER A CA 1
ATOM 814 C C . SER A 1 101 ? 14.646 -15.977 11.658 1.00 83.69 101 SER A C 1
ATOM 816 O O . SER A 1 101 ? 13.965 -16.906 12.095 1.00 83.69 101 SER A O 1
ATOM 818 N N . ILE A 1 102 ? 14.300 -14.694 11.831 1.00 81.19 102 ILE A N 1
ATOM 819 C CA . ILE A 1 102 ? 13.095 -14.270 12.550 1.00 81.19 102 ILE A CA 1
ATOM 820 C C . ILE A 1 102 ? 11.814 -14.836 11.920 1.00 81.19 102 ILE A C 1
ATOM 822 O O . ILE A 1 102 ? 10.850 -15.110 12.630 1.00 81.19 102 ILE A O 1
ATOM 826 N N . TRP A 1 103 ? 11.797 -15.061 10.605 1.00 79.12 103 TRP A N 1
ATOM 827 C CA . TRP A 1 103 ? 10.609 -15.506 9.878 1.00 79.12 103 TRP A CA 1
ATOM 828 C C . TRP A 1 103 ? 10.321 -17.006 10.017 1.00 79.12 103 TRP A C 1
ATOM 830 O O . TRP A 1 103 ? 9.230 -17.430 9.651 1.00 79.12 103 TRP A O 1
ATOM 840 N N . LYS A 1 104 ? 11.233 -17.800 10.609 1.00 80.69 104 LYS A N 1
ATOM 841 C CA . LYS A 1 104 ? 10.951 -19.210 10.959 1.00 80.69 104 LYS A CA 1
ATOM 842 C C . LYS A 1 104 ? 9.919 -19.339 12.079 1.00 80.69 104 LYS A C 1
ATOM 844 O O . LYS A 1 104 ? 9.234 -20.350 12.171 1.00 80.69 104 LYS A O 1
ATOM 849 N N . THR A 1 105 ? 9.849 -18.351 12.968 1.00 79.69 105 THR A N 1
ATOM 850 C CA . THR A 1 105 ? 9.018 -18.412 14.184 1.00 79.69 105 THR A CA 1
ATOM 851 C C . THR A 1 105 ? 8.023 -17.268 14.287 1.00 79.69 105 THR A C 1
ATOM 853 O O . THR A 1 105 ? 7.084 -17.338 15.079 1.00 79.69 105 THR A O 1
ATOM 856 N N . LYS A 1 106 ? 8.217 -16.199 13.512 1.00 79.88 106 LYS A N 1
ATOM 857 C CA . LYS A 1 106 ? 7.346 -15.034 13.539 1.00 79.88 106 LYS A CA 1
ATOM 858 C C . LYS A 1 106 ? 6.108 -15.273 12.691 1.00 79.88 106 LYS A C 1
ATOM 860 O O . LYS A 1 106 ? 6.192 -15.360 11.470 1.00 79.88 106 LYS A O 1
ATOM 865 N N . THR A 1 107 ? 4.962 -15.292 13.358 1.00 77.06 107 THR A N 1
ATOM 866 C CA . THR A 1 107 ? 3.660 -15.327 12.700 1.00 77.06 107 THR A CA 1
ATOM 867 C C . THR A 1 107 ? 3.415 -14.032 11.931 1.00 77.06 107 THR A C 1
ATOM 869 O O . THR A 1 107 ? 3.708 -12.932 12.420 1.00 77.06 107 THR A O 1
ATOM 872 N N . ILE A 1 108 ? 2.874 -14.150 10.720 1.00 73.88 108 ILE A N 1
ATOM 873 C CA . ILE A 1 108 ? 2.498 -13.003 9.884 1.00 73.88 108 ILE A CA 1
ATOM 874 C C . ILE A 1 108 ? 0.977 -12.946 9.796 1.00 73.88 108 ILE A C 1
ATOM 876 O O . ILE A 1 108 ? 0.371 -13.239 8.769 1.00 73.88 108 ILE A O 1
ATOM 880 N N . SER A 1 109 ? 0.339 -12.563 10.898 1.00 73.38 109 SER A N 1
ATOM 881 C CA . SER A 1 109 ? -1.114 -12.419 10.908 1.00 73.38 109 SER A CA 1
ATOM 882 C C . SER A 1 109 ? -1.556 -11.404 9.845 1.00 73.38 109 SER A C 1
ATOM 884 O O . SER A 1 109 ? -0.933 -10.347 9.679 1.00 73.38 109 SER A O 1
ATOM 886 N N . ASN A 1 110 ? -2.668 -11.697 9.168 1.00 80.56 110 ASN A N 1
ATOM 887 C CA . ASN A 1 110 ? -3.227 -10.919 8.052 1.00 80.56 110 ASN A CA 1
ATOM 888 C C . ASN A 1 110 ? -2.370 -10.918 6.763 1.00 80.56 110 ASN A C 1
ATOM 890 O O . ASN A 1 110 ? -2.534 -10.024 5.933 1.00 80.56 110 ASN A O 1
ATOM 894 N N . TYR A 1 111 ? -1.445 -11.870 6.570 1.00 81.44 111 TYR A N 1
ATOM 895 C CA . TYR A 1 111 ? -0.653 -11.946 5.332 1.00 81.44 111 TYR A CA 1
ATOM 896 C C . TYR A 1 111 ? -1.534 -12.009 4.078 1.00 81.44 111 TYR A C 1
ATOM 898 O O . TYR A 1 111 ? -1.278 -11.273 3.127 1.00 81.44 111 TYR A O 1
ATOM 906 N N . ASP A 1 112 ? -2.589 -12.827 4.098 1.00 83.00 112 ASP A N 1
ATOM 907 C CA . ASP A 1 112 ? -3.508 -12.979 2.966 1.00 83.00 112 ASP A CA 1
ATOM 908 C C . ASP A 1 112 ? -4.233 -11.663 2.640 1.00 83.00 112 ASP A C 1
ATOM 910 O O . ASP A 1 112 ? -4.247 -11.235 1.484 1.00 83.00 112 ASP A O 1
ATOM 914 N N . ASP A 1 113 ? -4.719 -10.944 3.657 1.00 88.06 113 ASP A N 1
ATOM 915 C CA . ASP A 1 113 ? -5.343 -9.626 3.483 1.00 88.06 113 ASP A CA 1
ATOM 916 C C . ASP A 1 113 ? -4.344 -8.597 2.931 1.00 88.06 113 ASP A C 1
ATOM 918 O O . ASP A 1 113 ? -4.663 -7.787 2.058 1.00 88.06 113 ASP A O 1
ATOM 922 N N . LEU A 1 114 ? -3.102 -8.617 3.424 1.00 87.31 114 LEU A N 1
ATOM 923 C CA . LEU A 1 114 ? -2.037 -7.731 2.951 1.00 87.31 114 LEU A CA 1
ATOM 924 C C . LEU A 1 114 ? -1.619 -8.060 1.518 1.00 87.31 114 LEU A C 1
ATOM 926 O O . LEU A 1 114 ? -1.338 -7.141 0.747 1.00 87.31 114 LEU A O 1
ATOM 930 N N . TYR A 1 115 ? -1.615 -9.337 1.142 1.00 83.31 115 TYR A N 1
ATOM 931 C CA . TYR A 1 115 ? -1.392 -9.778 -0.227 1.00 83.31 115 TYR A CA 1
ATOM 932 C C . TYR A 1 115 ? -2.516 -9.273 -1.138 1.00 83.31 115 TYR A C 1
ATOM 934 O O . TYR A 1 115 ? -2.252 -8.652 -2.171 1.00 83.31 115 TYR A O 1
ATOM 942 N N . GLU A 1 116 ? -3.770 -9.447 -0.723 1.00 84.19 116 GLU A N 1
ATOM 943 C CA . GLU A 1 116 ? -4.948 -8.981 -1.454 1.00 84.19 116 GLU A CA 1
ATOM 944 C C . GLU A 1 116 ? -4.992 -7.450 -1.597 1.00 84.19 116 GLU A C 1
ATOM 946 O O . GLU A 1 116 ? -5.465 -6.904 -2.606 1.00 84.19 116 GLU A O 1
ATOM 951 N N . LEU A 1 117 ? -4.492 -6.735 -0.589 1.00 84.00 117 LEU A N 1
ATOM 952 C CA . LEU A 1 117 ? -4.339 -5.292 -0.631 1.00 84.00 117 LEU A CA 1
ATOM 953 C C . LEU A 1 117 ? -3.178 -4.903 -1.553 1.00 84.00 117 LEU A C 1
ATOM 955 O O . LEU A 1 117 ? -3.397 -4.155 -2.500 1.00 84.00 117 LEU A O 1
ATOM 959 N N . PHE A 1 118 ? -1.955 -5.369 -1.323 1.00 82.31 118 PHE A N 1
ATOM 960 C CA . PHE A 1 118 ? -0.755 -4.691 -1.830 1.00 82.31 118 PHE A CA 1
ATOM 961 C C . PHE A 1 118 ? 0.044 -5.449 -2.895 1.00 82.31 118 PHE A C 1
ATOM 963 O O . PHE A 1 118 ? 0.876 -4.823 -3.554 1.00 82.31 118 PHE A O 1
ATOM 970 N N . ALA A 1 119 ? -0.187 -6.747 -3.119 1.00 74.00 119 ALA A N 1
ATOM 971 C CA . ALA A 1 119 ? 0.633 -7.519 -4.059 1.00 74.00 119 ALA A CA 1
ATOM 972 C C . ALA A 1 119 ? 0.513 -7.009 -5.510 1.00 74.00 119 ALA A C 1
ATOM 974 O O . ALA A 1 119 ? 1.521 -6.882 -6.207 1.00 74.00 119 ALA A O 1
ATOM 975 N N . LYS A 1 120 ? -0.704 -6.656 -5.952 1.00 67.12 120 LYS A N 1
ATOM 976 C CA . LYS A 1 120 ? -0.958 -6.158 -7.319 1.00 67.12 120 LYS A CA 1
ATOM 977 C C . LYS A 1 120 ? -0.295 -4.806 -7.581 1.00 67.12 120 LYS A C 1
ATOM 979 O O . LYS A 1 120 ? 0.431 -4.671 -8.560 1.00 67.12 120 LYS A O 1
ATOM 984 N N . ASP A 1 121 ? -0.478 -3.845 -6.676 1.00 64.00 121 ASP A N 1
ATOM 985 C CA . ASP A 1 121 ? 0.133 -2.513 -6.780 1.00 64.00 121 ASP A CA 1
ATOM 986 C C . ASP A 1 121 ? 1.660 -2.599 -6.875 1.00 64.00 121 ASP A C 1
ATOM 988 O O . ASP A 1 121 ? 2.300 -1.825 -7.587 1.00 64.00 121 ASP A O 1
ATOM 992 N N . ARG A 1 122 ? 2.252 -3.567 -6.167 1.00 63.66 122 ARG A N 1
ATOM 993 C CA . ARG A 1 122 ? 3.695 -3.772 -6.164 1.00 63.66 122 ARG A CA 1
ATOM 994 C C . ARG A 1 122 ? 4.207 -4.384 -7.462 1.00 63.66 122 ARG A C 1
ATOM 996 O O . ARG A 1 122 ? 5.233 -3.934 -7.957 1.00 63.66 122 ARG A O 1
ATOM 1003 N N . ALA A 1 123 ? 3.492 -5.349 -8.040 1.00 57.81 123 ALA A N 1
ATOM 1004 C CA . ALA A 1 123 ? 3.837 -5.898 -9.351 1.00 57.81 123 ALA A CA 1
ATOM 1005 C C . ALA A 1 123 ? 3.830 -4.806 -10.435 1.00 57.81 123 ALA A C 1
ATOM 1007 O O . ALA A 1 123 ? 4.749 -4.737 -11.249 1.00 57.81 123 ALA A O 1
ATOM 1008 N N . THR A 1 124 ? 2.845 -3.902 -10.394 1.00 52.97 124 THR A N 1
ATOM 1009 C CA . THR A 1 124 ? 2.795 -2.736 -11.284 1.00 52.97 124 THR A CA 1
ATOM 1010 C C . THR A 1 124 ? 3.946 -1.765 -11.018 1.00 52.97 124 THR A C 1
ATOM 1012 O O . THR A 1 124 ? 4.605 -1.341 -11.961 1.00 52.97 124 THR A O 1
ATOM 1015 N N . ALA A 1 125 ? 4.241 -1.445 -9.755 1.00 56.75 125 ALA A N 1
ATOM 1016 C CA . ALA A 1 125 ? 5.345 -0.551 -9.405 1.00 56.75 125 ALA A CA 1
ATOM 1017 C C . ALA A 1 125 ? 6.723 -1.115 -9.799 1.00 56.75 125 ALA A C 1
ATOM 1019 O O . ALA A 1 125 ? 7.583 -0.363 -10.254 1.00 56.75 125 ALA A O 1
ATOM 1020 N N . ASP A 1 126 ? 6.943 -2.421 -9.647 1.00 53.19 126 ASP A N 1
ATOM 1021 C CA . ASP A 1 126 ? 8.183 -3.079 -10.062 1.00 53.19 126 ASP A CA 1
ATOM 1022 C C . ASP A 1 126 ? 8.313 -3.109 -11.589 1.00 53.19 126 ASP A C 1
ATOM 1024 O O . ASP A 1 126 ? 9.381 -2.793 -12.109 1.00 53.19 126 ASP A O 1
ATOM 1028 N N . ALA A 1 127 ? 7.226 -3.402 -12.313 1.00 49.59 127 ALA A N 1
ATOM 1029 C CA . ALA A 1 127 ? 7.201 -3.329 -13.773 1.00 49.59 127 ALA A CA 1
ATOM 1030 C C . ALA A 1 127 ? 7.469 -1.902 -14.276 1.00 49.59 127 ALA A C 1
ATOM 1032 O O . ALA A 1 127 ? 8.255 -1.713 -15.200 1.00 49.59 127 ALA A O 1
ATOM 1033 N N . MET A 1 128 ? 6.886 -0.888 -13.628 1.00 45.78 128 MET A N 1
ATOM 1034 C CA . MET A 1 128 ? 7.163 0.518 -13.929 1.00 45.78 128 MET A CA 1
ATOM 1035 C C . MET A 1 128 ? 8.627 0.870 -13.661 1.00 45.78 128 MET A C 1
ATOM 1037 O O . MET A 1 128 ? 9.259 1.453 -14.530 1.00 45.78 128 MET A O 1
ATOM 1041 N N . LYS A 1 129 ? 9.202 0.470 -12.518 1.00 51.22 129 LYS A N 1
ATOM 1042 C CA . LYS A 1 129 ? 10.628 0.692 -12.214 1.00 51.22 129 LYS A CA 1
ATOM 1043 C C . LYS A 1 129 ? 11.554 0.010 -13.216 1.00 51.22 129 LYS A C 1
ATOM 1045 O O . LYS A 1 129 ? 12.582 0.585 -13.561 1.00 51.22 129 LYS A O 1
ATOM 1050 N N . GLU A 1 130 ? 11.220 -1.198 -13.657 1.00 48.81 130 GLU A N 1
ATOM 1051 C CA . GLU A 1 130 ? 12.016 -1.931 -14.641 1.00 48.81 130 GLU A CA 1
ATOM 1052 C C . GLU A 1 130 ? 11.927 -1.280 -16.027 1.00 48.81 130 GLU A C 1
ATOM 1054 O O . GLU A 1 130 ? 12.960 -1.025 -16.646 1.00 48.81 130 GLU A O 1
ATOM 1059 N N . CYS A 1 131 ? 10.726 -0.876 -16.458 1.00 34.97 131 CYS A N 1
ATOM 1060 C CA . CYS A 1 131 ? 10.552 -0.029 -17.638 1.00 34.97 131 CYS A CA 1
ATOM 1061 C C . CYS A 1 131 ? 11.352 1.276 -17.509 1.00 34.97 131 CYS A C 1
ATOM 1063 O O . CYS A 1 131 ? 12.067 1.641 -18.435 1.00 34.97 131 CYS A O 1
ATOM 1065 N N . THR A 1 132 ? 11.324 1.951 -16.354 1.00 40.53 132 THR A N 1
ATOM 1066 C CA . THR A 1 132 ? 12.110 3.172 -16.125 1.00 40.53 132 THR A CA 1
ATOM 1067 C C . THR A 1 132 ? 13.614 2.909 -16.180 1.00 40.53 132 THR A C 1
ATOM 1069 O O . THR A 1 132 ? 14.327 3.705 -16.773 1.00 40.53 132 THR A O 1
ATOM 1072 N N . LYS A 1 133 ? 14.135 1.805 -15.628 1.00 46.91 133 LYS A N 1
ATOM 1073 C CA . LYS A 1 133 ? 15.566 1.458 -15.749 1.00 46.91 133 LYS A CA 1
ATOM 1074 C C . LYS A 1 133 ? 15.974 1.203 -17.201 1.00 46.91 133 LYS A C 1
ATOM 1076 O O . LYS A 1 133 ? 17.039 1.658 -17.615 1.00 46.91 133 LYS A O 1
ATOM 1081 N N . ALA A 1 134 ? 15.124 0.527 -17.974 1.00 48.19 134 ALA A N 1
ATOM 1082 C CA . ALA A 1 134 ? 15.335 0.327 -19.406 1.00 48.19 134 ALA A CA 1
ATOM 1083 C C . ALA A 1 134 ? 15.298 1.658 -20.191 1.00 48.19 134 ALA A C 1
ATOM 1085 O O . ALA A 1 134 ? 16.080 1.851 -21.125 1.00 48.19 134 ALA A O 1
ATOM 1086 N N . ILE A 1 135 ? 14.452 2.606 -19.768 1.00 46.44 135 ILE A N 1
ATOM 1087 C CA . ILE A 1 135 ? 14.361 3.961 -20.335 1.00 46.44 135 ILE A CA 1
ATOM 1088 C C . ILE A 1 135 ? 15.565 4.826 -19.934 1.00 46.44 135 ILE A C 1
ATOM 1090 O O . ILE A 1 135 ? 16.120 5.498 -20.788 1.00 46.44 135 ILE A O 1
ATOM 1094 N N . VAL A 1 136 ? 16.043 4.772 -18.685 1.00 49.03 136 VAL A N 1
ATOM 1095 C CA . VAL A 1 136 ? 17.232 5.520 -18.213 1.00 49.03 136 VAL A CA 1
ATOM 1096 C C . VAL A 1 136 ? 18.516 5.051 -18.917 1.00 49.03 136 VAL A C 1
ATOM 1098 O O . VAL A 1 136 ? 19.461 5.825 -19.062 1.00 49.03 136 VAL A O 1
ATOM 1101 N N . GLY A 1 137 ? 18.547 3.806 -19.406 1.00 45.53 137 GLY A N 1
ATOM 1102 C CA . GLY A 1 137 ? 19.599 3.306 -20.299 1.00 45.53 137 GLY A CA 1
ATOM 1103 C C . GLY A 1 137 ? 19.469 3.759 -21.761 1.00 45.53 137 GLY A C 1
ATOM 1104 O O . GLY A 1 137 ? 20.414 3.598 -22.535 1.00 45.53 137 GLY A O 1
ATOM 1105 N N . SER A 1 138 ? 18.328 4.334 -22.147 1.00 49.50 138 SER A N 1
ATOM 1106 C CA . SER A 1 138 ? 18.038 4.825 -23.494 1.00 49.50 138 SER A CA 1
ATOM 1107 C C . SER A 1 138 ? 18.168 6.353 -23.535 1.00 49.50 138 SER A C 1
ATOM 1109 O O . SER A 1 138 ? 17.759 7.060 -22.620 1.00 49.50 138 SER A O 1
ATOM 1111 N N . ARG A 1 139 ? 18.789 6.899 -24.590 1.00 51.50 139 ARG A N 1
ATOM 1112 C CA . ARG A 1 139 ? 18.881 8.361 -24.785 1.00 51.50 139 ARG A CA 1
ATOM 1113 C C . ARG A 1 139 ? 17.477 8.990 -24.739 1.00 51.50 139 ARG A C 1
ATOM 1115 O O . ARG A 1 139 ? 16.563 8.356 -25.264 1.00 51.50 139 ARG A O 1
ATOM 1122 N N . PRO A 1 140 ? 17.312 10.232 -24.232 1.00 54.44 140 PRO A N 1
ATOM 1123 C CA . PRO A 1 140 ? 16.044 10.947 -24.351 1.00 54.44 140 PRO A CA 1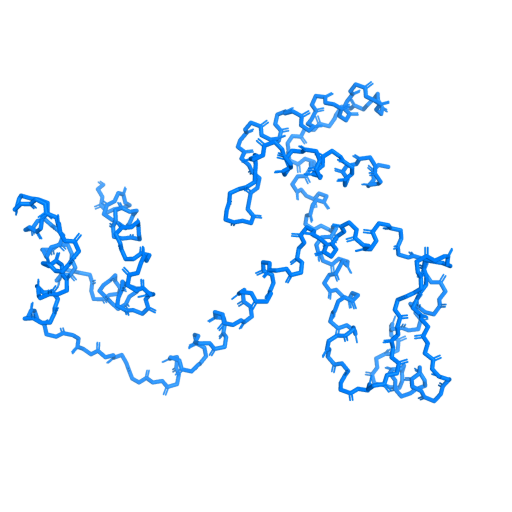
ATOM 1124 C C . PRO A 1 140 ? 15.621 10.953 -25.819 1.00 54.44 140 PRO A C 1
ATOM 1126 O O . PRO A 1 140 ? 16.381 11.407 -26.685 1.00 54.44 140 PRO A O 1
ATOM 1129 N N . GLN A 1 141 ? 14.456 10.384 -26.111 1.00 59.50 141 GLN A N 1
ATOM 1130 C CA . GLN A 1 141 ? 13.932 10.372 -27.464 1.00 59.50 141 GLN A CA 1
ATOM 1131 C C . GLN A 1 141 ? 13.391 11.775 -27.738 1.00 59.50 141 GLN A C 1
ATOM 1133 O O . GLN A 1 141 ? 12.378 12.187 -27.189 1.00 59.50 141 GLN A O 1
ATOM 1138 N N . VAL A 1 142 ? 14.105 12.553 -28.551 1.00 66.19 142 VAL A N 1
ATOM 1139 C CA . VAL A 1 142 ? 13.661 13.900 -28.926 1.00 66.19 142 VAL A CA 1
ATOM 1140 C C . VAL A 1 142 ? 12.466 13.758 -29.867 1.00 66.19 142 VAL A C 1
ATOM 1142 O O . VAL A 1 142 ? 12.643 13.468 -31.048 1.00 66.19 142 VAL A O 1
ATOM 1145 N N . TYR A 1 143 ? 11.257 13.938 -29.339 1.00 72.94 143 TYR A N 1
ATOM 1146 C CA . TYR A 1 143 ? 10.030 13.942 -30.131 1.00 72.94 143 TYR A CA 1
ATOM 1147 C C . TYR A 1 143 ? 9.937 15.230 -30.954 1.00 72.94 143 TYR A C 1
ATOM 1149 O O . TYR A 1 143 ? 10.083 16.338 -30.434 1.00 72.94 143 TYR A O 1
ATOM 1157 N N . SER A 1 144 ? 9.682 15.102 -32.253 1.00 77.75 144 SER A N 1
ATOM 1158 C CA . SER A 1 144 ? 9.414 16.251 -33.113 1.00 77.75 144 SER A CA 1
ATOM 1159 C C . SER A 1 144 ? 8.030 16.840 -32.823 1.00 77.75 144 SER A C 1
ATOM 1161 O O . SER A 1 144 ? 7.096 16.131 -32.446 1.00 77.75 144 SER A O 1
ATOM 1163 N N . GLY A 1 145 ? 7.843 18.139 -33.081 1.00 70.81 145 GLY A N 1
ATOM 1164 C CA . GLY A 1 145 ? 6.528 18.779 -32.932 1.00 70.81 145 GLY A CA 1
ATOM 1165 C C . GLY A 1 145 ? 5.424 18.109 -33.769 1.00 70.81 145 GLY A C 1
ATOM 1166 O O . GLY A 1 145 ? 4.265 18.107 -33.369 1.00 70.81 145 GLY A O 1
ATOM 1167 N N . ALA A 1 146 ? 5.770 17.474 -34.892 1.00 74.06 146 ALA A N 1
ATOM 1168 C CA . ALA A 1 146 ? 4.813 16.721 -35.702 1.00 74.06 146 ALA A CA 1
ATOM 1169 C C . ALA A 1 146 ? 4.331 15.435 -35.003 1.00 74.06 146 ALA A C 1
ATOM 1171 O O . ALA A 1 146 ? 3.145 15.114 -35.066 1.00 74.06 146 ALA A O 1
ATOM 1172 N N . GLU A 1 147 ? 5.226 14.725 -34.312 1.00 79.12 147 GLU A N 1
ATOM 1173 C CA . GLU A 1 147 ? 4.889 13.533 -33.523 1.00 79.12 147 GLU A CA 1
ATOM 1174 C C . GLU A 1 147 ? 4.045 13.901 -32.300 1.00 79.12 147 GLU A C 1
ATOM 1176 O O . GLU A 1 147 ? 3.031 13.251 -32.040 1.00 79.12 147 GLU A O 1
ATOM 1181 N N . VAL A 1 148 ? 4.399 15.000 -31.620 1.00 82.12 148 VAL A N 1
ATOM 1182 C CA . VAL A 1 148 ? 3.622 15.547 -30.497 1.00 82.12 148 VAL A CA 1
ATOM 1183 C C . VAL A 1 148 ? 2.199 15.892 -30.935 1.00 82.12 148 VAL A C 1
ATOM 1185 O O . VAL A 1 148 ? 1.227 15.454 -30.322 1.00 82.12 148 VAL A O 1
ATOM 1188 N N . TYR A 1 149 ? 2.059 16.616 -32.045 1.00 77.81 149 TYR A N 1
ATOM 1189 C CA . TYR A 1 149 ? 0.757 17.023 -32.567 1.00 77.81 149 TYR A CA 1
ATOM 1190 C C . TYR A 1 149 ? -0.103 15.833 -33.027 1.00 77.81 149 TYR A C 1
ATOM 1192 O O . TYR A 1 149 ? -1.307 15.792 -32.766 1.00 77.81 149 TYR A O 1
ATOM 1200 N N . ALA A 1 150 ? 0.501 14.846 -33.696 1.00 80.12 150 ALA A N 1
ATOM 1201 C CA . ALA A 1 150 ? -0.208 13.655 -34.157 1.00 80.12 150 ALA A CA 1
ATOM 1202 C C . ALA A 1 150 ? -0.775 12.835 -32.990 1.00 80.12 150 ALA A C 1
ATOM 1204 O O . ALA A 1 150 ? -1.894 12.333 -33.092 1.00 80.12 150 ALA A O 1
ATOM 1205 N N . GLU A 1 151 ? -0.036 12.724 -31.886 1.00 82.69 151 GLU A N 1
ATOM 1206 C CA . GLU A 1 151 ? -0.496 12.007 -30.699 1.00 82.69 151 GLU A CA 1
ATOM 1207 C C . GLU A 1 151 ? -1.609 12.759 -29.969 1.00 82.69 151 GLU A C 1
ATOM 1209 O O . GLU A 1 151 ? -2.657 12.176 -29.702 1.00 82.69 151 GLU A O 1
ATOM 1214 N N . LEU A 1 152 ? -1.455 14.069 -29.749 1.00 82.06 152 LEU A N 1
ATOM 1215 C CA . LEU A 1 152 ? -2.507 14.901 -29.151 1.00 82.06 152 LEU A CA 1
ATOM 1216 C C . LEU A 1 152 ? -3.818 14.827 -29.947 1.00 82.06 152 LEU A C 1
ATOM 1218 O O . LEU A 1 152 ? -4.906 14.795 -29.373 1.00 82.06 152 LEU A O 1
ATOM 1222 N N . LYS A 1 153 ? -3.725 14.729 -31.277 1.00 79.81 153 LYS A N 1
ATOM 1223 C CA . LYS A 1 153 ? -4.892 14.555 -32.146 1.00 79.81 153 LYS A CA 1
ATOM 1224 C C . LYS A 1 153 ? -5.545 13.177 -31.994 1.00 79.81 153 LYS A C 1
ATOM 1226 O O . LYS A 1 153 ? -6.767 13.084 -32.081 1.00 79.81 153 LYS A O 1
ATOM 1231 N N . ARG A 1 154 ? -4.768 12.113 -31.746 1.00 83.50 154 ARG A N 1
ATOM 1232 C CA . ARG A 1 154 ? -5.302 10.765 -31.445 1.00 83.50 154 ARG A CA 1
ATOM 1233 C C . ARG A 1 154 ? -6.028 10.717 -30.104 1.00 83.50 154 ARG A C 1
ATOM 1235 O O . ARG A 1 154 ? -6.952 9.927 -29.956 1.00 83.50 154 ARG A O 1
ATOM 1242 N N . MET A 1 155 ? -5.635 11.569 -29.161 1.00 83.38 155 MET A N 1
ATOM 1243 C CA . MET A 1 155 ? -6.252 11.670 -27.835 1.00 83.38 155 MET A CA 1
ATOM 1244 C C . MET A 1 155 ? -7.642 12.328 -27.857 1.00 83.38 155 MET A C 1
ATOM 1246 O O . MET A 1 155 ? -8.370 12.230 -26.876 1.00 83.38 155 MET A O 1
ATOM 1250 N N . GLY A 1 156 ? -8.034 12.957 -28.972 1.00 79.88 156 GLY A N 1
ATOM 1251 C CA . GLY A 1 156 ? -9.402 13.440 -29.182 1.00 79.88 156 GLY A CA 1
ATOM 1252 C C . GLY A 1 156 ? -9.764 14.727 -28.435 1.00 79.88 156 GLY A C 1
ATOM 1253 O O . GLY A 1 156 ? -10.941 14.944 -28.161 1.00 79.88 156 GLY A O 1
ATOM 1254 N N . PHE A 1 157 ? -8.786 15.575 -28.101 1.00 77.94 157 PHE A N 1
ATOM 1255 C CA . PHE A 1 157 ? -9.050 16.871 -27.468 1.00 77.94 157 PHE A CA 1
ATOM 1256 C C . PHE A 1 157 ? -9.804 17.839 -28.387 1.00 77.94 157 PHE A C 1
ATOM 1258 O O . PHE A 1 157 ? -9.620 17.841 -29.607 1.00 77.94 157 PHE A O 1
ATOM 1265 N N . GLU A 1 158 ? -10.606 18.714 -27.776 1.00 73.25 158 GLU A N 1
ATOM 1266 C CA . GLU A 1 158 ? -11.182 19.879 -28.451 1.00 73.25 158 GLU A CA 1
ATOM 1267 C C . GLU A 1 158 ? -10.070 20.815 -28.955 1.00 73.25 158 GLU A C 1
ATOM 1269 O O . GLU A 1 158 ? -8.976 20.868 -28.388 1.00 73.25 158 GLU A O 1
ATOM 1274 N N . SER A 1 159 ? -10.326 21.531 -30.055 1.00 70.88 159 SER A N 1
ATOM 1275 C CA . SER A 1 159 ? -9.294 22.286 -30.788 1.00 70.88 159 SER A CA 1
ATOM 1276 C C . SER A 1 159 ? -8.555 23.311 -29.918 1.00 70.88 159 SER A C 1
ATOM 1278 O O . SER A 1 159 ? -7.360 23.525 -30.092 1.00 70.88 159 SER A O 1
ATOM 1280 N N . ASP A 1 160 ? -9.248 23.923 -28.964 1.00 68.50 160 ASP A N 1
ATOM 1281 C CA . ASP A 1 160 ? -8.725 24.931 -28.041 1.00 68.50 160 ASP A CA 1
ATOM 1282 C C . ASP A 1 160 ? -7.881 24.327 -26.901 1.00 68.50 160 ASP A C 1
ATOM 1284 O O . ASP A 1 160 ? -6.949 24.961 -26.399 1.00 68.50 160 ASP A O 1
ATOM 1288 N N . VAL A 1 161 ? -8.186 23.096 -26.483 1.00 74.44 161 VAL A N 1
ATOM 1289 C CA . VAL A 1 161 ? -7.404 22.335 -25.497 1.00 74.44 161 VAL A CA 1
ATOM 1290 C C . VAL A 1 161 ? -6.171 21.721 -26.161 1.00 74.44 161 VAL A C 1
ATOM 1292 O O . VAL A 1 161 ? -5.083 21.744 -25.585 1.00 74.44 161 VAL A O 1
ATOM 1295 N N . LEU A 1 162 ? -6.314 21.250 -27.404 1.00 77.00 162 LEU A N 1
ATOM 1296 C CA . LEU A 1 162 ? -5.237 20.700 -28.226 1.00 77.00 162 LEU A CA 1
ATOM 1297 C C . LEU A 1 162 ? -4.096 21.711 -28.419 1.00 77.00 162 LEU A C 1
ATOM 1299 O O . LEU A 1 162 ? -2.929 21.371 -28.226 1.00 77.00 162 LEU A O 1
ATOM 1303 N N . GLU A 1 163 ? -4.422 22.956 -28.774 1.00 69.38 163 GLU A N 1
ATOM 1304 C CA . GLU A 1 163 ? -3.427 24.015 -28.983 1.00 69.38 163 GLU A CA 1
ATOM 1305 C C . GLU A 1 163 ? -2.688 24.375 -27.687 1.00 69.38 163 GLU A C 1
ATOM 1307 O O . GLU A 1 163 ? -1.463 24.517 -27.688 1.00 69.38 163 GLU A O 1
ATOM 1312 N N . ARG A 1 164 ? -3.409 24.453 -26.561 1.00 79.00 164 ARG A N 1
ATOM 1313 C CA . ARG A 1 164 ? -2.817 24.724 -25.242 1.00 79.00 164 ARG A CA 1
ATOM 1314 C C . ARG A 1 164 ? -1.887 23.599 -24.793 1.00 79.00 164 ARG A C 1
ATOM 1316 O O . ARG A 1 164 ? -0.765 23.876 -24.372 1.00 79.00 164 ARG A O 1
ATOM 1323 N N . ALA A 1 165 ? -2.312 22.347 -24.949 1.00 81.69 165 ALA A N 1
ATOM 1324 C CA . ALA A 1 165 ? -1.494 21.175 -24.659 1.00 81.69 165 ALA A CA 1
ATOM 1325 C C . ALA A 1 165 ? -0.239 21.116 -25.539 1.00 81.69 165 ALA A C 1
ATOM 1327 O O . ALA A 1 165 ? 0.857 20.857 -25.046 1.00 81.69 165 ALA A O 1
ATOM 1328 N N . PHE A 1 166 ? -0.373 21.412 -26.833 1.00 79.44 166 PHE A N 1
ATOM 1329 C CA . PHE A 1 166 ? 0.752 21.421 -27.763 1.00 79.44 166 PHE A CA 1
ATOM 1330 C C . PHE A 1 166 ? 1.811 22.458 -27.372 1.00 79.44 166 PHE A C 1
ATOM 1332 O O . PHE A 1 166 ? 2.999 22.143 -27.305 1.00 79.44 166 PHE A O 1
ATOM 1339 N N . VAL A 1 167 ? 1.387 23.684 -27.051 1.00 78.50 167 VAL A N 1
ATOM 1340 C CA . VAL A 1 167 ? 2.295 24.754 -26.614 1.00 78.50 167 VAL A CA 1
ATOM 1341 C C . VAL A 1 167 ? 2.937 24.438 -25.259 1.00 78.50 167 VAL A C 1
ATOM 1343 O O . VAL A 1 167 ? 4.121 24.722 -25.082 1.00 78.50 167 VAL A O 1
ATOM 1346 N N . PHE A 1 168 ? 2.190 23.854 -24.319 1.00 84.94 168 PHE A N 1
ATOM 1347 C CA . PHE A 1 168 ? 2.704 23.424 -23.014 1.00 84.94 168 PHE A CA 1
ATOM 1348 C C . PHE A 1 168 ? 3.825 22.385 -23.167 1.00 84.94 168 PHE A C 1
ATOM 1350 O O . PHE A 1 168 ? 4.924 22.576 -22.652 1.00 84.94 168 PHE A O 1
ATOM 1357 N N . LEU A 1 169 ? 3.588 21.340 -23.962 1.00 83.38 169 LEU A N 1
ATOM 1358 C CA . LEU A 1 169 ? 4.561 20.272 -24.194 1.00 83.38 169 LEU A CA 1
ATOM 1359 C C . LEU A 1 169 ? 5.815 20.772 -24.928 1.00 83.38 169 LEU A C 1
ATOM 1361 O O . LEU A 1 169 ? 6.930 20.450 -24.523 1.00 83.38 169 LEU A O 1
ATOM 1365 N N . LEU A 1 170 ? 5.670 21.643 -25.935 1.00 76.44 170 LEU A N 1
ATOM 1366 C CA . LEU A 1 170 ? 6.822 22.244 -26.624 1.00 76.44 170 LEU A CA 1
ATOM 1367 C C . LEU A 1 170 ? 7.719 23.087 -25.705 1.00 76.44 170 LEU A C 1
ATOM 1369 O O . LEU A 1 170 ? 8.912 23.224 -25.976 1.00 76.44 170 LEU A O 1
ATOM 1373 N N . LYS A 1 171 ? 7.155 23.672 -24.644 1.00 80.56 171 LYS A N 1
ATOM 1374 C CA . LYS A 1 171 ? 7.900 24.464 -23.655 1.00 80.56 171 LYS A CA 1
ATOM 1375 C C . LYS A 1 171 ? 8.529 23.610 -22.552 1.00 80.56 171 LYS A C 1
ATOM 1377 O O . LYS A 1 171 ? 9.453 24.092 -21.903 1.00 80.56 171 LYS A O 1
ATOM 1382 N N . SER A 1 172 ? 8.072 22.368 -22.390 1.00 77.38 172 SER A N 1
ATOM 1383 C CA . SER A 1 172 ? 8.521 21.435 -21.353 1.00 77.38 172 SER A CA 1
ATOM 1384 C C . SER A 1 172 ? 8.879 20.072 -21.955 1.00 77.38 172 SER A C 1
ATOM 1386 O O . SER A 1 172 ? 8.059 19.143 -21.961 1.00 77.38 172 SER A O 1
ATOM 1388 N N . PRO A 1 173 ? 10.116 19.920 -22.463 1.00 76.44 173 PRO A N 1
ATOM 1389 C CA . PRO A 1 173 ? 10.615 18.661 -23.013 1.00 76.44 173 PRO A CA 1
ATOM 1390 C C . PRO A 1 173 ? 10.492 17.481 -22.040 1.00 76.44 173 PRO A C 1
ATOM 1392 O O . PRO A 1 173 ? 10.200 16.366 -22.460 1.00 76.44 173 PRO A O 1
ATOM 1395 N N . GLU A 1 174 ? 10.646 17.727 -20.740 1.00 79.12 174 GLU A N 1
ATOM 1396 C CA . GLU A 1 174 ? 10.456 16.751 -19.668 1.00 79.12 174 GLU A CA 1
ATOM 1397 C C . GLU A 1 174 ? 9.015 16.232 -19.572 1.00 79.12 174 GLU A C 1
ATOM 1399 O O . GLU A 1 174 ? 8.808 15.031 -19.401 1.00 79.12 174 GLU A O 1
ATOM 1404 N N . PHE A 1 175 ? 8.013 17.098 -19.751 1.00 83.56 175 PHE A N 1
ATOM 1405 C CA . PHE A 1 175 ? 6.608 16.685 -19.772 1.00 83.56 175 PHE A CA 1
ATOM 1406 C C . PHE A 1 175 ? 6.235 16.004 -21.082 1.00 83.56 175 PHE A C 1
ATOM 1408 O O . PHE A 1 175 ? 5.463 15.050 -21.068 1.00 83.56 175 PHE A O 1
ATOM 1415 N N . THR A 1 176 ? 6.834 16.422 -22.201 1.00 84.25 176 THR A N 1
ATOM 1416 C CA . THR A 1 176 ? 6.708 15.691 -23.469 1.00 84.25 176 THR A CA 1
ATOM 1417 C C . THR A 1 176 ? 7.241 14.275 -23.320 1.00 84.25 176 THR A C 1
ATOM 1419 O O . THR A 1 176 ? 6.534 13.320 -23.622 1.00 84.25 176 THR A O 1
ATOM 1422 N N . GLN A 1 177 ? 8.448 14.113 -22.783 1.00 82.75 177 GLN A N 1
ATOM 1423 C CA . GLN A 1 177 ? 9.020 12.792 -22.556 1.00 82.75 177 GLN A CA 1
ATOM 1424 C C . GLN A 1 177 ? 8.130 11.955 -21.624 1.00 82.75 177 GLN A C 1
ATOM 1426 O O . GLN A 1 177 ? 7.738 10.851 -21.988 1.00 82.75 177 GLN A O 1
ATOM 1431 N N . ALA A 1 178 ? 7.721 12.506 -20.477 1.00 82.25 178 ALA A N 1
ATOM 1432 C CA . ALA A 1 178 ? 6.882 11.800 -19.510 1.00 82.25 178 ALA A CA 1
ATOM 1433 C C . ALA A 1 178 ? 5.504 11.395 -20.070 1.00 82.25 178 ALA A C 1
ATOM 1435 O O . ALA A 1 178 ? 5.004 10.313 -19.758 1.00 82.25 178 ALA A O 1
ATOM 1436 N N . LEU A 1 179 ? 4.894 12.232 -20.915 1.00 85.44 179 LEU A N 1
ATOM 1437 C CA . LEU A 1 179 ? 3.634 11.912 -21.585 1.00 85.44 179 LEU A CA 1
ATOM 1438 C C . LEU A 1 179 ? 3.803 10.756 -22.575 1.00 85.44 179 LEU A C 1
ATOM 1440 O O . LEU A 1 179 ? 2.971 9.852 -22.625 1.00 85.44 179 LEU A O 1
ATOM 1444 N N . PHE A 1 180 ? 4.866 10.771 -23.376 1.00 83.25 180 PHE A N 1
ATOM 1445 C CA . PHE A 1 180 ? 5.086 9.747 -24.395 1.00 83.25 180 PHE A CA 1
ATOM 1446 C C . PHE A 1 180 ? 5.605 8.426 -23.816 1.00 83.25 180 PHE A C 1
ATOM 1448 O O . PHE A 1 180 ? 5.303 7.368 -24.371 1.00 83.25 180 PHE A O 1
ATOM 1455 N N . ASP A 1 181 ? 6.273 8.472 -22.666 1.00 79.81 181 ASP A N 1
ATOM 1456 C CA . ASP A 1 181 ? 6.707 7.286 -21.925 1.00 79.81 181 ASP A CA 1
ATOM 1457 C C . ASP A 1 181 ? 5.536 6.552 -21.245 1.00 79.81 181 ASP A C 1
ATOM 1459 O O . ASP A 1 181 ? 5.667 5.375 -20.898 1.00 79.81 181 ASP A O 1
ATOM 1463 N N . CYS A 1 182 ? 4.377 7.202 -21.067 1.00 75.00 182 CYS A N 1
ATOM 1464 C CA . CYS A 1 182 ? 3.197 6.555 -20.496 1.00 75.00 182 CYS A CA 1
ATOM 1465 C C . CYS A 1 182 ? 2.321 5.861 -21.569 1.00 75.00 182 CYS A C 1
ATOM 1467 O O . CYS A 1 182 ? 2.245 6.330 -22.715 1.00 75.00 182 CYS A O 1
ATOM 1469 N N . PRO A 1 183 ? 1.654 4.739 -21.224 1.00 78.75 183 PRO A N 1
ATOM 1470 C CA . PRO A 1 183 ? 0.724 4.041 -22.113 1.00 78.75 183 PRO A CA 1
ATOM 1471 C C . PRO A 1 183 ? -0.383 4.949 -22.664 1.00 78.75 183 PRO A C 1
ATOM 1473 O O . PRO A 1 183 ? -0.861 5.852 -21.978 1.00 78.75 183 PRO A O 1
ATOM 1476 N N . SER A 1 184 ? -0.812 4.705 -23.908 1.00 77.50 184 SER A N 1
ATOM 1477 C CA . SER A 1 184 ? -1.735 5.590 -24.637 1.00 77.50 184 SER A CA 1
ATOM 1478 C C . SER A 1 184 ? -3.082 5.815 -23.942 1.00 77.50 184 SER A C 1
ATOM 1480 O O . SER A 1 184 ? -3.667 6.884 -24.084 1.00 77.50 184 SER A O 1
ATOM 1482 N N . ASP A 1 185 ? -3.562 4.838 -23.176 1.00 77.31 185 ASP A N 1
ATOM 1483 C CA . ASP A 1 185 ? -4.800 4.904 -22.392 1.00 77.31 185 ASP A CA 1
ATOM 1484 C C . ASP A 1 185 ? -4.697 5.831 -21.168 1.00 77.31 185 ASP A C 1
ATOM 1486 O O . ASP A 1 185 ? -5.708 6.365 -20.715 1.00 77.31 185 ASP A O 1
ATOM 1490 N N . MET A 1 186 ? -3.486 6.085 -20.664 1.00 78.81 186 MET A N 1
ATOM 1491 C CA . MET A 1 186 ? -3.241 6.962 -19.512 1.00 78.81 186 MET A CA 1
ATOM 1492 C C . MET A 1 186 ? -2.915 8.410 -19.902 1.00 78.81 186 MET A C 1
ATOM 1494 O O . MET A 1 186 ? -3.067 9.318 -19.079 1.00 78.81 186 MET A O 1
ATOM 1498 N N . ARG A 1 187 ? -2.505 8.651 -21.155 1.00 87.44 187 ARG A N 1
ATOM 1499 C CA . ARG A 1 187 ? -1.980 9.947 -21.625 1.00 87.44 187 ARG A CA 1
ATOM 1500 C C . ARG A 1 187 ? -2.919 11.125 -21.362 1.00 87.44 187 ARG A C 1
ATOM 1502 O O . ARG A 1 187 ? -2.450 12.201 -21.012 1.00 87.44 187 ARG A O 1
ATOM 1509 N N . VAL A 1 188 ? -4.237 10.945 -21.494 1.00 85.75 188 VAL A N 1
ATOM 1510 C CA . VAL A 1 188 ? -5.220 12.036 -21.309 1.00 85.75 188 VAL A CA 1
ATOM 1511 C C . VAL A 1 188 ? -5.248 12.519 -19.859 1.00 85.75 188 VAL A C 1
ATOM 1513 O O . VAL A 1 188 ? -5.205 13.723 -19.603 1.00 85.75 188 VAL A O 1
ATOM 1516 N N . SER A 1 189 ? -5.281 11.578 -18.912 1.00 79.94 189 SER A N 1
ATOM 1517 C CA . SER A 1 189 ? -5.259 11.879 -17.477 1.00 79.94 189 SER A CA 1
ATOM 1518 C C . SER A 1 189 ? -3.943 12.541 -17.080 1.00 79.94 189 SER A C 1
ATOM 1520 O O . SER A 1 189 ? -3.951 13.558 -16.392 1.00 79.94 189 SER A O 1
ATOM 1522 N N . VAL A 1 190 ? -2.824 11.989 -17.555 1.00 82.19 190 VAL A N 1
ATOM 1523 C CA . VAL A 1 190 ? -1.475 12.480 -17.247 1.00 82.19 190 VAL A CA 1
ATOM 1524 C C . VAL A 1 190 ? -1.271 13.903 -17.771 1.00 82.19 190 VAL A C 1
ATOM 1526 O O . VAL A 1 190 ? -0.815 14.770 -17.032 1.00 82.19 190 VAL A O 1
ATOM 1529 N N . LEU A 1 191 ? -1.670 14.180 -19.015 1.00 86.75 191 LEU A N 1
ATOM 1530 C CA . LEU A 1 191 ? -1.551 15.511 -19.611 1.00 86.75 191 LEU A CA 1
ATOM 1531 C C . LEU A 1 191 ? -2.405 16.556 -18.881 1.00 86.75 191 LEU A C 1
ATOM 1533 O O . LEU A 1 191 ? -1.952 17.675 -18.658 1.00 86.75 191 LEU A O 1
ATOM 1537 N N . THR A 1 192 ? -3.619 16.182 -18.473 1.00 84.50 192 THR A N 1
ATOM 1538 C CA . THR A 1 192 ? -4.531 17.079 -17.748 1.00 84.50 192 THR A CA 1
ATOM 1539 C C . THR A 1 192 ? -3.961 17.454 -16.374 1.00 84.50 192 THR A C 1
ATOM 1541 O O . THR A 1 192 ? -4.017 18.616 -15.971 1.00 84.50 192 THR A O 1
ATOM 1544 N N . GLU A 1 193 ? -3.359 16.492 -15.671 1.00 83.06 193 GLU A N 1
ATOM 1545 C CA . GLU A 1 193 ? -2.690 16.723 -14.387 1.00 83.06 193 GLU A CA 1
ATOM 1546 C C . GLU A 1 193 ? -1.437 17.596 -14.553 1.00 83.06 193 GLU A C 1
ATOM 1548 O O . GLU A 1 193 ? -1.271 18.572 -13.824 1.00 83.06 193 GLU A O 1
ATOM 1553 N N . MET A 1 194 ? -0.598 17.316 -15.559 1.00 84.25 194 MET A N 1
ATOM 1554 C CA . MET A 1 194 ? 0.601 18.108 -15.868 1.00 84.25 194 MET A CA 1
ATOM 1555 C C . MET A 1 194 ? 0.280 19.574 -16.156 1.00 84.25 194 MET A C 1
ATOM 1557 O O . MET A 1 194 ? 0.920 20.464 -15.601 1.00 84.25 194 MET A O 1
ATOM 1561 N N . MET A 1 195 ? -0.735 19.828 -16.982 1.00 81.56 195 MET A N 1
ATOM 1562 C CA . MET A 1 195 ? -1.160 21.190 -17.312 1.00 81.56 195 MET A CA 1
ATOM 1563 C C . MET A 1 195 ? -1.738 21.932 -16.099 1.00 81.56 195 MET A C 1
ATOM 1565 O O . MET A 1 195 ? -1.593 23.143 -16.017 1.00 81.56 195 MET A O 1
ATOM 1569 N N . SER A 1 196 ? -2.318 21.220 -15.126 1.00 78.19 196 SER A N 1
ATOM 1570 C CA . SER A 1 196 ? -2.854 21.813 -13.888 1.00 78.19 196 SER A CA 1
ATOM 1571 C C . SER A 1 196 ? -1.775 22.171 -12.853 1.00 78.19 196 SER A C 1
ATOM 1573 O O . SER A 1 196 ? -2.066 22.860 -11.880 1.00 78.19 196 SER A O 1
ATOM 1575 N N . MET A 1 197 ? -0.544 21.678 -13.026 1.00 70.69 197 MET A N 1
ATOM 1576 C CA . MET A 1 197 ? 0.606 21.982 -12.161 1.00 70.69 197 MET A CA 1
ATOM 1577 C C . MET A 1 197 ? 1.462 23.145 -12.687 1.00 70.69 197 MET A C 1
ATOM 1579 O O . MET A 1 197 ? 2.361 23.598 -11.980 1.00 70.69 197 MET A O 1
ATOM 1583 N N . GLY A 1 198 ? 1.233 23.572 -13.935 1.00 57.34 198 GLY A N 1
ATOM 1584 C CA . GLY A 1 198 ? 2.033 24.578 -14.643 1.00 57.34 198 GLY A CA 1
ATOM 1585 C C . GLY A 1 198 ? 1.424 25.984 -14.714 1.00 57.34 198 GLY A C 1
ATOM 1586 O O . GLY A 1 198 ? 2.056 26.851 -15.318 1.00 57.34 198 GLY A O 1
ATOM 1587 N N . ASP A 1 199 ? 0.244 26.189 -14.121 1.00 46.12 199 ASP A N 1
ATOM 1588 C CA . ASP A 1 199 ? -0.428 27.488 -13.932 1.00 46.12 199 ASP A CA 1
ATOM 1589 C C . ASP A 1 199 ? -0.169 28.042 -12.516 1.00 46.12 199 ASP A C 1
ATOM 1591 O O . ASP A 1 199 ? 0.024 29.275 -12.386 1.00 46.12 199 ASP A O 1
#

Sequence (199 aa):
MDVEFIRVMILEKDKGNRICGTFTSQAYANMVEELNRTLKLKLSRKHLQNRLGTIKEHFALCYDVFRGTTLSGFSWNPITELIEAEEEVWKALIEANPEASIWKTKTISNYDDLYELFAKDRATADAMKECTKAIVGSRPQVYSGAEVYAELKRMGFESDVLERAFVFLLKSPEFTQALFDCPSDMRVSVLTEMMSMGD

InterPro domains:
  IPR024752 Myb/SANT-like domain [PF12776] (2-92)

pLDDT: mean 78.04, std 13.33, range [34.97, 97.12]

Secondary structure (DSSP, 8-state):
-HHHHHHHHHHHHHTT-EETTEE-HHHHHHHHHHHHHHH-----HHHHHHHHHHHHHHHHHHHHHHHH---TT-EEETTTTEEE--HHHHHHHHHH-GGGGGGGT---TTHHHHHHHHHHHHHHHHHHHHHHHHHHTSPP----HHHHHHHHHHTT--HHHHHHHHHHHHH-HHHHHHHHHS-TTTHHHHHHHHHHT--

=== Feature glossary ===
Legend for the data blocks above and below:

— What the protein is —

The amino-acid sequence is the protein's primary structure: the linear order of residues from the N-terminus to the C-terminus, written in one-letter code. Everything else here — the 3D coordinates, the secondary structure, the domain annotations — is ultimately a consequence of this string.

Database cross-references. InterPro integrates a dozen domain/family signature databases into unified entries with residue-range hits. GO terms attach function/process/location labels with evidence codes. CATH codes position the fold in a four-level structural taxonomy. Organism is the NCBI-taxonomy species name.

— Where its atoms are —

The mmCIF block holds the 3D Cartesian coordinates of each backbone atom (N, Cα, C, O) in ångströms. mmCIF is the PDB's canonical archive format — a tagged-loop text representation of the atomic model.

The six renders are orthographic views along the three Cartesian axes in both directions. Representation (cartoon, sticks, or surface) and color scheme (sequence-rainbow or by-chain) vary across proteins so the training set covers all the common visualization conventions.

— Local backbone conformation —

Secondary structure is the local, repeating backbone conformation. DSSP classifies it into eight states by reading the hydrogen-bond network: three helix types (H, G, I), two β types (E, B), two non-regular types (T, S), and unstructured coil (-).

SS3 is a coarse helix/strand/coil call (letters a/b/c) made by the P-SEA algorithm from inter-Cα distances and dihedrals. It is less detailed than DSSP but needs only Cα positions.

Backbone dihedral angles. Every residue except chain termini has a φ (preceding-C → N → Cα → C) and a ψ (N → Cα → C → next-N). They are reported in degrees following the IUPAC sign convention. Secondary structure is essentially a statement about which (φ, ψ) basin each residue occupies.

— Global shape and packing —

The geometric summary reports three shape descriptors. Rg (radius of gyration) measures how spread out the Cα atoms are about their centre of mass; compact globular proteins have small Rg, elongated or unfolded ones large. Cα contacts (<8 Å, |i−j|>4) count long-range residue pairs in spatial proximity — high for tightly packed folds, near zero for rods or random coil. The bounding-box extents give the protein's footprint along x, y, z in Å.

Solvent accessibility: the surface area of each residue that a 1.4 Å water probe can touch, in Å². When only backbone atoms are present the absolute values are lower than full-atom SASA (side chains contribute most of the area) and are flagged as backbone-only.

Plot images: a contact map (which residues are close in 3D, as an N×N binary image), a Ramachandran scatter (backbone torsion angles, revealing secondary-structure composition at a glance), and — for AlphaFold structures — a PAE heatmap (pairwise prediction confidence).

— Structural neighborhood —

Foldseek's 3Di representation compresses backbone geometry into a per-residue letter drawn from a learned twenty-state alphabet. It captures the tertiary interaction pattern around each residue — which residues are packed against it in space, regardless of where they are in sequence.

Structural nearest neighbors (via Foldseek easy-search vs the PDB). Reported per hit: target PDB id, E-value, and alignment TM-score. A TM-score above ~0.5 is the conventional threshold for 'same fold'.

— Confidence and disorder —

pLDDT (predicted Local Distance Difference Test) is AlphaFold's per-residue confidence score, ranging from 0 to 100. Values above 90 indicate high confidence (typically well-packed cores); 70–90 is confident; 50–70 low confidence; below 50 usually means the region is disordered or the prediction is unreliable there. AlphaFold stores pLDDT in the mmCIF B-factor column.

For experimental (PDB) structures, the B-factor (temperature factor) quantifies the positional spread of each atom in the crystal — a combination of thermal vibration and static disorder — in units of Å². High B-factors mark flexible loops or poorly resolved regions; low B-factors mark the rigid, well-ordered core.

Predicted Aligned Error (PAE) is an AlphaFold confidence matrix: entry (i, j) is the expected error in the position of residue j, in ångströms, when the prediction is superimposed on the true structure at residue i. Low PAE within a block of residues means that block is internally rigid and well-predicted; high PAE between two blocks means their relative placement is uncertain even if each block individually is confident.